Protein AF-0000000079078194 (afdb_homodimer)

Organism: Trichostrongylus colubriformis (NCBI:txid6319)

Secondary structure (DSSP, 8-state):
---EEEEEEE--SSEEEEEEEES-TTTEEEESSEEEE-TTEEEEEEEEE-S------EEEEEEEEESS--GGGHHHHTTSTT---EEEEEE----/-EEEEEEEEE--SSEEEEEEEES-TTTEEEESSEEEE-TTEEEEEEEEE-S------EEEEEEEEESS--GGGHHHHTTSTT---EEEEEE----

Foldseek 3Di:
DDKDKDKDFAQDQFKKKKAKDKPDCPFKDKVPRIDIHHHGRMDIIIMGGHDDPDDFMKMKMKMATDHPDDRVCRVVLVVDPPGDIDIDIGTDDDD/DDKDKDKDFAQDQFKKKKAKDKPDCPFKDKVPRIDIHHHGRMDIIIMGGHDDPDDFMKMKMKMATDHPDDRVCRVVLVVDPPGDIDIDIGTDDDD

Radius of gyration: 16.2 Å; Cα contacts (8 Å, |Δi|>4): 446; chains: 2; bounding box: 38×43×38 Å

InterPro domains:
  IPR000535 Major sperm protein (MSP) domain [PF00635] (4-70)
  IPR000535 Major sperm protein (MSP) domain [PS50202] (1-95)
  IPR008962 PapD-like superfamily [SSF49354] (4-94)
  IPR013783 Immunoglobulin-like fold [G3DSA:2.60.40.10] (3-94)
  IPR051774 Sperm-specific class P [PTHR22947] (4-69)

Structure (mmCIF, N/CA/C/O backbone):
data_AF-0000000079078194-model_v1
#
loop_
_entity.id
_entity.type
_entity.pdbx_description
1 polymer 'MSP domain protein'
#
loop_
_atom_site.group_PDB
_atom_site.id
_atom_site.type_symbol
_atom_site.label_atom_id
_atom_site.label_alt_id
_atom_site.label_comp_id
_atom_site.label_asym_id
_atom_site.label_entity_id
_atom_site.label_seq_id
_atom_site.pdbx_PDB_ins_code
_atom_site.Cartn_x
_atom_site.Cartn_y
_atom_site.Cartn_z
_atom_site.occupancy
_atom_site.B_iso_or_equiv
_atom_site.auth_seq_id
_atom_site.auth_comp_id
_atom_site.auth_asym_id
_atom_site.auth_atom_id
_atom_site.pdbx_PDB_model_num
ATOM 1 N N . MET A 1 1 ? -11.719 -17.781 -9.016 1 49.78 1 MET A N 1
ATOM 2 C CA . MET A 1 1 ? -12.141 -16.578 -8.312 1 49.78 1 MET A CA 1
ATOM 3 C C . MET A 1 1 ? -11.211 -16.266 -7.141 1 49.78 1 MET A C 1
ATOM 5 O O . MET A 1 1 ? -11.125 -17.047 -6.191 1 49.78 1 MET A O 1
ATOM 9 N N . TYR A 1 2 ? -10.055 -15.789 -7.359 1 59.03 2 TYR A N 1
ATOM 10 C CA . TYR A 1 2 ? -9.094 -15.594 -6.277 1 59.03 2 TYR A CA 1
ATOM 11 C C . TYR A 1 2 ? -9.492 -14.406 -5.406 1 59.03 2 TYR A C 1
ATOM 13 O O . TYR A 1 2 ? -9.766 -13.312 -5.918 1 59.03 2 TYR A O 1
ATOM 21 N N . LEU A 1 3 ? -10.188 -14.844 -4.285 1 65.38 3 LEU A N 1
ATOM 22 C CA . LEU A 1 3 ? -10.555 -13.836 -3.299 1 65.38 3 LEU A CA 1
ATOM 23 C C . LEU A 1 3 ? -9.352 -13.453 -2.441 1 65.38 3 LEU A C 1
ATOM 25 O O . LEU A 1 3 ? -8.734 -14.32 -1.813 1 65.38 3 LEU A O 1
ATOM 29 N N . GLN A 1 4 ? -8.797 -12.367 -2.742 1 79.44 4 GLN A N 1
ATOM 30 C CA . GLN A 1 4 ? -7.781 -11.812 -1.854 1 79.44 4 GLN A CA 1
ATOM 31 C C . GLN A 1 4 ? -8.328 -10.641 -1.048 1 79.44 4 GLN A C 1
ATOM 33 O O . GLN A 1 4 ? -9.32 -10.023 -1.439 1 79.44 4 GLN A O 1
ATOM 38 N N . SER A 1 5 ? -7.945 -10.648 0.208 1 87.25 5 SER A N 1
ATOM 39 C CA . SER A 1 5 ? -8.383 -9.492 0.993 1 87.25 5 SER A CA 1
ATOM 40 C C . SER A 1 5 ? -7.207 -8.602 1.36 1 87.25 5 SER A C 1
ATOM 42 O O . SER A 1 5 ? -6.141 -9.086 1.736 1 87.25 5 SER A O 1
ATOM 44 N N . LEU A 1 6 ? -7.27 -7.398 1.085 1 94.19 6 LEU A N 1
ATOM 45 C CA . LEU A 1 6 ? -6.375 -6.336 1.526 1 94.19 6 LEU A CA 1
ATOM 46 C C . LEU A 1 6 ? -6.918 -5.652 2.775 1 94.19 6 LEU A C 1
ATOM 48 O O . LEU A 1 6 ? -8.125 -5.637 3.004 1 94.19 6 LEU A O 1
ATOM 52 N N . ARG A 1 7 ? -5.996 -5.184 3.525 1 97.75 7 ARG A N 1
ATOM 53 C CA . ARG A 1 7 ? -6.387 -4.348 4.656 1 97.75 7 ARG A CA 1
ATOM 54 C C . ARG A 1 7 ? -5.609 -3.037 4.664 1 97.75 7 ARG A C 1
ATOM 56 O O . ARG A 1 7 ? -4.395 -3.025 4.449 1 97.75 7 ARG A O 1
ATOM 63 N N . ILE A 1 8 ? -6.312 -1.954 4.875 1 98.69 8 ILE A N 1
ATOM 64 C CA . ILE A 1 8 ? -5.664 -0.659 5.062 1 98.69 8 ILE A CA 1
ATOM 65 C C . ILE A 1 8 ? -6.102 -0.053 6.395 1 98.69 8 ILE A C 1
ATOM 67 O O . ILE A 1 8 ? -7.293 -0.02 6.707 1 98.69 8 ILE A O 1
ATOM 71 N N . THR A 1 9 ? -5.148 0.312 7.152 1 98.69 9 THR A N 1
ATOM 72 C CA . THR A 1 9 ? -5.367 0.935 8.453 1 98.69 9 THR A CA 1
ATOM 73 C C . THR A 1 9 ? -4.625 2.266 8.547 1 98.69 9 THR A C 1
ATOM 75 O O . THR A 1 9 ? -3.5 2.391 8.055 1 98.69 9 THR A O 1
ATOM 78 N N . SER A 1 10 ? -5.273 3.242 9.203 1 98.75 10 SER A N 1
ATOM 79 C CA . SER A 1 10 ? -4.559 4.484 9.477 1 98.75 10 SER A CA 1
ATOM 80 C C . SER A 1 10 ? -4.699 4.898 10.938 1 98.75 10 SER A C 1
ATOM 82 O O . SER A 1 10 ? -5.812 4.961 11.461 1 98.75 10 SER A O 1
ATOM 84 N N . THR A 1 11 ? -3.553 5.141 11.555 1 98.69 11 THR A N 1
ATOM 85 C CA . THR A 1 11 ? -3.549 5.742 12.883 1 98.69 11 THR A CA 1
ATOM 86 C C . THR A 1 11 ? -3.158 7.215 12.805 1 98.69 11 THR A C 1
ATOM 88 O O . THR A 1 11 ? -2.838 7.828 13.828 1 98.69 11 THR A O 1
ATOM 91 N N . MET A 1 12 ? -3.137 7.715 11.609 1 98.38 12 MET A N 1
ATOM 92 C CA . MET A 1 12 ? -2.867 9.141 11.422 1 98.38 12 MET A CA 1
ATOM 93 C C . MET A 1 12 ? -3.916 9.984 12.133 1 98.38 12 MET A C 1
ATOM 95 O O . MET A 1 12 ? -5.09 9.609 12.195 1 98.38 12 MET A O 1
ATOM 99 N N . PRO A 1 13 ? -3.525 11.125 12.641 1 98.12 13 PRO A N 1
ATOM 100 C CA . PRO A 1 13 ? -4.492 12 13.312 1 98.12 13 PRO A CA 1
ATOM 101 C C . PRO A 1 13 ? -5.395 12.742 12.32 1 98.12 13 PRO A C 1
ATOM 103 O O . PRO A 1 13 ? -6.238 13.539 12.734 1 98.12 13 PRO A O 1
ATOM 106 N N . VAL A 1 14 ? -5.242 12.539 11.055 1 98.06 14 VAL A N 1
ATOM 107 C CA . VAL A 1 14 ? -6.043 13.141 9.992 1 98.06 14 VAL A CA 1
ATOM 108 C C . VAL A 1 14 ? -6.812 12.055 9.242 1 98.06 14 VAL A C 1
ATOM 110 O O . VAL A 1 14 ? -6.492 10.875 9.352 1 98.06 14 VAL A O 1
ATOM 113 N N . ARG A 1 15 ? -7.809 12.484 8.508 1 98.56 15 ARG A N 1
ATOM 114 C CA . ARG A 1 15 ? -8.555 11.547 7.676 1 98.56 15 ARG A CA 1
ATOM 115 C C . ARG A 1 15 ? -7.793 11.219 6.395 1 98.56 15 ARG A C 1
ATOM 117 O O . ARG A 1 15 ? -7.238 12.117 5.754 1 98.56 15 ARG A O 1
ATOM 124 N N . ILE A 1 16 ? -7.758 9.961 6.055 1 98.88 16 ILE A N 1
ATOM 125 C CA . ILE A 1 16 ? -7.059 9.508 4.859 1 98.88 16 ILE A CA 1
ATOM 126 C C . ILE A 1 16 ? -8.062 9.023 3.82 1 98.88 16 ILE A C 1
ATOM 128 O O . ILE A 1 16 ? -8.891 8.148 4.105 1 98.88 16 ILE A O 1
ATOM 132 N N . GLY A 1 17 ? -8.125 9.68 2.67 1 98.81 17 GLY A N 1
ATOM 133 C CA . GLY A 1 17 ? -8.844 9.133 1.53 1 98.81 17 GLY A CA 1
ATOM 134 C C . GLY A 1 17 ? -8.039 8.102 0.756 1 98.81 17 GLY A C 1
ATOM 135 O O . GLY A 1 17 ? -6.82 8.227 0.636 1 98.81 17 GLY A O 1
ATOM 136 N N . PHE A 1 18 ? -8.68 7.09 0.213 1 98.88 18 PHE A N 1
ATOM 137 C CA . PHE A 1 18 ? -7.98 6.148 -0.656 1 98.88 18 PHE A CA 1
ATOM 138 C C . PHE A 1 18 ? -8.812 5.836 -1.896 1 98.88 18 PHE A C 1
ATOM 140 O O . PHE A 1 18 ? -10.039 5.984 -1.88 1 98.88 18 PHE A O 1
ATOM 147 N N . LYS A 1 19 ? -8.188 5.434 -2.918 1 98.75 19 LYS A N 1
ATOM 148 C CA . LYS A 1 19 ? -8.758 4.867 -4.141 1 98.75 19 LYS A CA 1
ATOM 149 C C . LYS A 1 19 ? -7.879 3.746 -4.684 1 98.75 19 LYS A C 1
ATOM 151 O O . LYS A 1 19 ? -6.652 3.865 -4.707 1 98.75 19 LYS A O 1
ATOM 156 N N . ILE A 1 20 ? -8.492 2.676 -5.109 1 98.31 20 ILE A N 1
ATOM 157 C CA . ILE A 1 20 ? -7.777 1.551 -5.703 1 98.31 20 ILE A CA 1
ATOM 158 C C . ILE A 1 20 ? -7.922 1.588 -7.223 1 98.31 20 ILE A C 1
ATOM 160 O O . ILE A 1 20 ? -9.023 1.784 -7.742 1 98.31 20 ILE A O 1
ATOM 164 N N . GLN A 1 21 ? -6.859 1.513 -7.863 1 97.31 21 GLN A N 1
ATOM 165 C CA . GLN A 1 21 ? -6.785 1.38 -9.312 1 97.31 21 GLN A CA 1
ATOM 166 C C . GLN A 1 21 ? -6.109 0.07 -9.711 1 97.31 21 GLN A C 1
ATOM 168 O O . GLN A 1 21 ? -5.453 -0.571 -8.891 1 97.31 21 GLN A O 1
ATOM 173 N N . CYS A 1 22 ? -6.379 -0.384 -10.906 1 96 22 CYS A N 1
ATOM 174 C CA . CYS A 1 22 ? -5.688 -1.571 -11.398 1 96 22 CYS A CA 1
ATOM 175 C C . CYS A 1 22 ? -5.543 -1.53 -12.914 1 96 22 CYS A C 1
ATOM 177 O O . CYS A 1 22 ? -6.066 -0.625 -13.57 1 96 22 CYS A O 1
ATOM 179 N N . THR A 1 23 ? -4.734 -2.451 -13.438 1 95.12 23 THR A N 1
ATOM 180 C CA . THR A 1 23 ? -4.434 -2.51 -14.859 1 95.12 23 THR A CA 1
ATOM 181 C C . THR A 1 23 ? -5.691 -2.814 -15.672 1 95.12 23 THR A C 1
ATOM 183 O O . THR A 1 23 ? -5.859 -2.316 -16.781 1 95.12 23 THR A O 1
ATOM 186 N N . ASP A 1 24 ? -6.574 -3.668 -15.102 1 94.81 24 ASP A N 1
ATOM 187 C CA . ASP A 1 24 ? -7.719 -4.133 -15.875 1 94.81 24 ASP A CA 1
ATOM 188 C C . ASP A 1 24 ? -8.961 -4.246 -15 1 94.81 24 ASP A C 1
ATOM 190 O O . ASP A 1 24 ? -9.203 -5.289 -14.383 1 94.81 24 ASP A O 1
ATOM 194 N N . THR A 1 25 ? -9.812 -3.277 -15.047 1 94.31 25 THR A N 1
ATOM 195 C CA . THR A 1 25 ? -10.992 -3.195 -14.195 1 94.31 25 THR A CA 1
ATOM 196 C C . THR A 1 25 ? -12.078 -4.16 -14.672 1 94.31 25 THR A C 1
ATOM 198 O O . THR A 1 25 ? -13.047 -4.422 -13.961 1 94.31 25 TH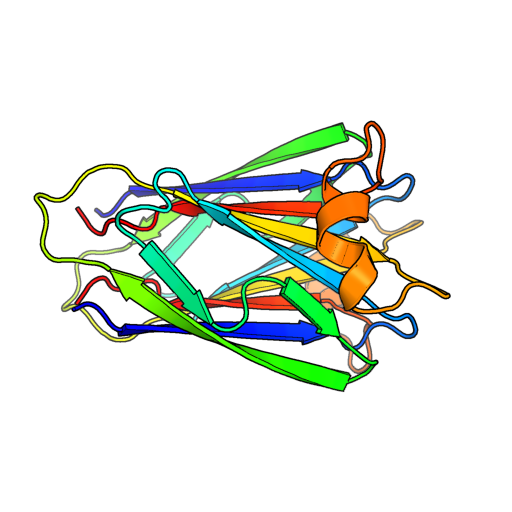R A O 1
ATOM 201 N N . ASN A 1 26 ? -11.836 -4.699 -15.859 1 94.69 26 ASN A N 1
ATOM 202 C CA . ASN A 1 26 ? -12.781 -5.691 -16.359 1 94.69 26 ASN A CA 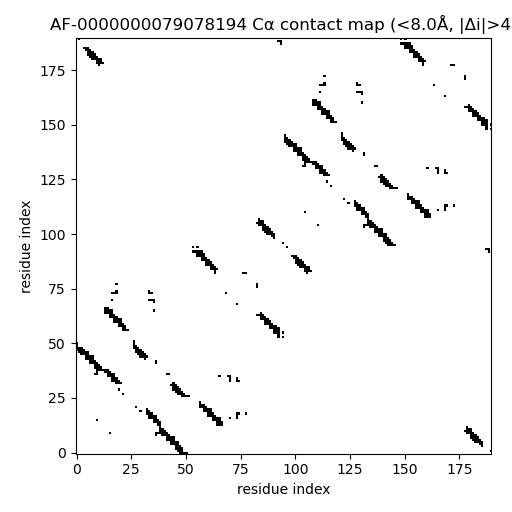1
ATOM 203 C C . ASN A 1 26 ? -12.555 -7.055 -15.711 1 94.69 26 ASN A C 1
ATOM 205 O O . ASN A 1 26 ? -13.453 -7.898 -15.703 1 94.69 26 ASN A O 1
ATOM 209 N N . LEU A 1 27 ? -11.383 -7.262 -15.219 1 92.75 27 LEU A N 1
ATOM 210 C CA . LEU A 1 27 ? -11.008 -8.562 -14.672 1 92.75 27 LEU A CA 1
ATOM 211 C C . LEU A 1 27 ? -11.07 -8.555 -13.148 1 92.75 27 LEU A C 1
ATOM 213 O O . LEU A 1 27 ? -11.297 -9.594 -12.523 1 92.75 27 LEU A O 1
ATOM 217 N N . TYR A 1 28 ? -10.891 -7.352 -12.594 1 93.75 28 TYR A N 1
ATOM 218 C CA . TYR A 1 28 ? -10.773 -7.27 -11.141 1 93.75 28 TYR A CA 1
ATOM 219 C C . TYR A 1 28 ? -11.883 -6.402 -10.555 1 93.75 28 TYR A C 1
ATOM 221 O O . TYR A 1 28 ? -12.211 -5.344 -11.102 1 93.75 28 TYR A O 1
ATOM 229 N N . LEU A 1 29 ? -12.414 -6.898 -9.422 1 94.94 29 LEU A N 1
ATOM 230 C CA . LEU A 1 29 ? -13.367 -6.137 -8.625 1 94.94 29 LEU A CA 1
ATOM 231 C C . LEU A 1 29 ? -12.859 -5.938 -7.199 1 94.94 29 LEU A C 1
ATOM 233 O O . LEU A 1 29 ? -12.492 -6.906 -6.531 1 94.94 29 LEU A O 1
ATOM 237 N N . PHE A 1 30 ? -12.719 -4.711 -6.797 1 96.31 30 PHE A N 1
ATOM 238 C CA . PHE A 1 30 ? -12.352 -4.328 -5.441 1 96.31 30 PHE A CA 1
ATOM 239 C C . PHE A 1 30 ? -13.562 -3.814 -4.676 1 96.31 30 PHE A C 1
ATOM 241 O O . PHE A 1 30 ? -14.328 -3 -5.191 1 96.31 30 PHE A O 1
ATOM 248 N N . ARG A 1 31 ? -13.672 -4.297 -3.402 1 96.81 31 ARG A N 1
ATOM 249 C CA . ARG A 1 31 ? -14.773 -3.818 -2.572 1 96.81 31 ARG A CA 1
ATOM 250 C C . ARG A 1 31 ? -14.305 -3.533 -1.149 1 96.81 31 ARG A C 1
ATOM 252 O O . ARG A 1 31 ? -13.969 -4.457 -0.404 1 96.81 31 ARG A O 1
ATOM 259 N N . PRO A 1 32 ? -14.391 -2.201 -0.687 1 97.56 32 PRO A N 1
ATOM 260 C CA . PRO A 1 32 ? -14.68 -0.997 -1.47 1 97.56 32 PRO A CA 1
ATOM 261 C C . PRO A 1 32 ? -13.523 -0.595 -2.381 1 97.56 32 PRO A C 1
ATOM 263 O O . PRO A 1 32 ? -12.406 -1.084 -2.215 1 97.56 32 PRO A O 1
ATOM 266 N N . VAL A 1 33 ? -13.797 0.271 -3.408 1 97.56 33 VAL A N 1
ATOM 267 C CA . VAL A 1 33 ? -12.781 0.751 -4.344 1 97.56 33 VAL A CA 1
ATOM 268 C C . VAL A 1 33 ? -12.164 2.047 -3.82 1 97.56 33 VAL A C 1
ATOM 270 O O . VAL A 1 33 ? -11.047 2.402 -4.191 1 97.56 33 VAL A O 1
ATOM 273 N N . PHE A 1 34 ? -12.945 2.775 -3.051 1 98.62 34 PHE A N 1
ATOM 274 C CA . PHE A 1 34 ? -12.477 3.996 -2.412 1 98.62 34 PHE A CA 1
ATOM 275 C C . PHE A 1 34 ? -13.18 4.219 -1.078 1 98.62 34 PHE A C 1
ATOM 277 O O . PHE A 1 34 ? -14.188 3.578 -0.792 1 98.62 34 PHE A O 1
ATOM 284 N N . GLY A 1 35 ? -12.586 5.137 -0.28 1 98.56 35 GLY A N 1
ATOM 285 C CA . GLY A 1 35 ? -13.156 5.441 1.021 1 98.56 35 GLY A CA 1
ATOM 286 C C . GLY A 1 35 ? -12.328 6.426 1.822 1 98.56 35 GLY A C 1
ATOM 287 O O . GLY A 1 35 ? -11.273 6.875 1.364 1 98.56 35 GLY A O 1
ATOM 288 N N . ILE A 1 36 ? -12.914 6.832 2.98 1 98.88 36 ILE A N 1
ATOM 289 C CA . ILE A 1 36 ? -12.219 7.676 3.943 1 98.88 36 ILE A CA 1
ATOM 290 C C . ILE A 1 36 ? -11.922 6.879 5.211 1 98.88 36 ILE A C 1
ATOM 292 O O . ILE A 1 36 ? -12.836 6.336 5.84 1 98.88 36 ILE A O 1
ATOM 296 N N . ILE A 1 37 ? -10.68 6.812 5.492 1 98.75 37 ILE A N 1
ATOM 297 C CA . ILE A 1 37 ? -10.227 6.125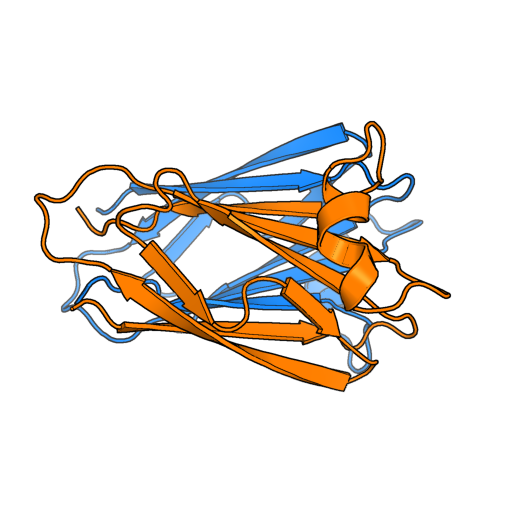 6.695 1 98.75 37 ILE A CA 1
ATOM 298 C C . ILE A 1 37 ? -10.117 7.121 7.848 1 98.75 37 ILE A C 1
ATOM 300 O O . ILE A 1 37 ? -9.289 8.031 7.816 1 98.75 37 ILE A O 1
ATOM 304 N N . GLU A 1 38 ? -10.961 6.926 8.891 1 98.44 38 GLU A N 1
ATOM 305 C CA . GLU A 1 38 ? -10.852 7.727 10.109 1 98.44 38 GLU A CA 1
ATOM 306 C C . GLU A 1 38 ? -9.672 7.273 10.961 1 98.44 38 GLU A C 1
ATOM 308 O O . GLU A 1 38 ? -9.188 6.148 10.812 1 98.44 38 GLU A O 1
ATOM 313 N N . PRO A 1 39 ? -9.195 8.227 11.797 1 98.19 39 PRO A N 1
ATOM 314 C CA . PRO A 1 39 ? -8.125 7.785 12.695 1 98.19 39 PRO A CA 1
ATOM 315 C C . PRO A 1 39 ? -8.453 6.477 13.414 1 98.19 39 PRO A C 1
ATOM 317 O O . PRO A 1 39 ? -9.539 6.34 13.977 1 98.19 39 PRO A O 1
ATOM 320 N N . LYS A 1 40 ? -7.59 5.449 13.289 1 97.56 40 LYS A N 1
ATOM 321 C CA . LYS A 1 40 ? -7.66 4.145 13.945 1 97.56 40 LYS A CA 1
ATOM 322 C C . LYS A 1 40 ? -8.656 3.23 13.234 1 97.56 40 LYS A C 1
ATOM 324 O O . LYS A 1 40 ? -9.055 2.199 13.781 1 97.56 40 LYS A O 1
ATOM 329 N N . GLU A 1 41 ? -9.109 3.592 12.109 1 98.44 41 GLU A N 1
ATOM 330 C CA . GLU A 1 41 ? -10.047 2.771 11.352 1 98.44 41 GLU A CA 1
ATOM 331 C C . GLU A 1 41 ? -9.32 1.832 10.398 1 98.44 41 GLU A C 1
ATOM 333 O O . GLU A 1 41 ? -8.188 2.111 9.984 1 98.44 41 GLU A O 1
ATOM 338 N N . THR A 1 42 ? -9.898 0.701 10.141 1 98.56 42 THR A N 1
ATOM 339 C CA . THR A 1 42 ? -9.391 -0.306 9.219 1 98.56 42 THR A CA 1
ATOM 340 C C . THR A 1 42 ? -10.422 -0.622 8.141 1 98.56 42 THR A C 1
ATOM 342 O O . THR A 1 42 ? -11.602 -0.786 8.438 1 98.56 42 THR A O 1
ATOM 345 N N . PHE A 1 43 ? -10 -0.621 6.957 1 98.12 43 PHE A N 1
ATOM 346 C CA . PHE A 1 43 ? -10.805 -1.12 5.852 1 98.12 43 PHE A CA 1
ATOM 347 C C . PHE A 1 43 ? -10.289 -2.475 5.375 1 98.12 43 PHE A C 1
ATOM 349 O O . PHE A 1 43 ? -9.086 -2.654 5.184 1 98.12 43 PHE A O 1
ATOM 356 N N . ARG A 1 44 ? -11.188 -3.379 5.223 1 97.44 44 ARG A N 1
ATOM 357 C CA . ARG A 1 44 ? -10.922 -4.633 4.523 1 97.44 44 ARG A CA 1
ATOM 358 C C . ARG A 1 44 ? -11.438 -4.582 3.092 1 97.44 44 ARG A C 1
ATOM 360 O O . ARG A 1 44 ? -12.617 -4.285 2.861 1 97.44 44 ARG A O 1
ATOM 367 N N . ILE A 1 45 ? -10.578 -4.777 2.227 1 96.94 45 ILE A N 1
ATOM 368 C CA . ILE A 1 45 ? -10.922 -4.676 0.813 1 96.94 45 ILE A CA 1
ATOM 369 C C . ILE A 1 45 ? -10.914 -6.062 0.178 1 96.94 45 ILE A C 1
ATOM 371 O O . ILE A 1 45 ? -9.875 -6.723 0.128 1 96.94 45 ILE A O 1
ATOM 375 N N . LYS A 1 46 ? -12.047 -6.516 -0.251 1 94.69 46 LYS A N 1
ATOM 376 C CA . LYS A 1 46 ? -12.156 -7.77 -0.991 1 94.69 46 LYS A CA 1
ATOM 377 C C . LYS A 1 46 ? -11.758 -7.582 -2.451 1 94.69 46 LYS A C 1
ATOM 379 O O . LYS A 1 46 ? -12.141 -6.598 -3.086 1 94.69 46 LYS A O 1
ATOM 384 N N . VAL A 1 47 ? -10.961 -8.492 -2.906 1 93.19 47 VAL A N 1
ATOM 385 C CA . VAL A 1 47 ? -10.531 -8.484 -4.301 1 93.19 47 VAL A CA 1
ATOM 386 C C . VAL A 1 47 ? -10.977 -9.773 -4.988 1 93.19 47 VAL A C 1
ATOM 388 O O . VAL A 1 47 ? -10.672 -10.867 -4.52 1 93.19 47 VAL A O 1
ATOM 391 N N . THR A 1 48 ? -11.672 -9.656 -6.117 1 92.94 48 THR A N 1
ATOM 392 C CA . THR A 1 48 ? -12.062 -10.805 -6.926 1 92.94 48 THR A CA 1
ATOM 393 C C . THR A 1 48 ? -11.578 -10.641 -8.367 1 92.94 48 THR A C 1
ATOM 395 O O . THR A 1 48 ? -11.531 -9.531 -8.883 1 92.94 48 THR A O 1
ATOM 398 N N . ARG A 1 49 ? -11.188 -11.688 -8.922 1 90 49 ARG A N 1
ATOM 399 C CA . ARG A 1 49 ? -10.734 -11.703 -10.305 1 90 49 ARG A CA 1
ATOM 400 C C . ARG A 1 49 ? -11.562 -12.672 -11.141 1 90 49 ARG A C 1
ATOM 402 O O . ARG A 1 49 ? -11.82 -13.797 -10.719 1 90 49 ARG A O 1
ATOM 409 N N . SER A 1 50 ? -11.977 -12.211 -12.273 1 91.19 50 SER A N 1
ATOM 410 C CA . SER A 1 50 ? -12.695 -13.086 -13.195 1 91.19 50 SER A CA 1
ATOM 411 C C . SER A 1 50 ? -11.758 -14.102 -13.836 1 91.19 50 SER A C 1
ATOM 413 O O . SER A 1 50 ? -10.555 -13.844 -13.969 1 91.19 50 SER A O 1
ATOM 415 N N . PRO A 1 51 ? -12.297 -15.289 -14.141 1 88.94 51 PRO A N 1
ATOM 416 C CA . PRO A 1 51 ? -11.469 -16.312 -14.773 1 88.94 51 PRO A CA 1
ATOM 417 C C . PRO A 1 51 ? -10.93 -15.883 -16.141 1 88.94 51 PRO A C 1
ATOM 419 O O . PRO A 1 51 ? -11.711 -15.523 -17.031 1 88.94 51 PRO A O 1
ATOM 422 N N . HIS A 1 52 ? -9.695 -15.656 -16.312 1 88.31 52 HIS A N 1
ATOM 423 C CA . HIS A 1 52 ? -8.969 -15.312 -17.531 1 88.31 52 HIS A CA 1
ATOM 424 C C . HIS A 1 52 ? -7.5 -15.711 -17.422 1 88.31 52 HIS A C 1
ATOM 426 O O . HIS A 1 52 ? -6.98 -15.898 -16.312 1 88.31 52 HIS A O 1
ATOM 432 N N . PRO A 1 53 ? -6.84 -15.984 -18.531 1 88.12 53 PRO A N 1
ATOM 433 C CA . PRO A 1 53 ? -5.406 -16.281 -18.438 1 88.12 53 PRO A CA 1
ATOM 434 C C . PRO A 1 53 ? -4.637 -15.227 -17.656 1 88.12 53 PRO A C 1
ATOM 436 O O . PRO A 1 53 ? -4.941 -14.031 -17.75 1 88.12 53 PRO A O 1
ATOM 439 N N . LYS A 1 54 ? -3.725 -15.75 -16.891 1 82.44 54 LYS A N 1
ATOM 440 C CA . LYS A 1 54 ? -2.945 -14.852 -16.031 1 82.44 54 LYS A CA 1
ATOM 441 C C . LYS A 1 54 ? -2.061 -13.938 -16.875 1 82.44 54 LYS A C 1
ATOM 443 O O . LYS A 1 54 ? -1.464 -14.367 -17.859 1 82.44 54 LYS A O 1
ATOM 448 N N . LYS A 1 55 ? -2.191 -12.656 -16.516 1 85.75 55 LYS A N 1
ATOM 44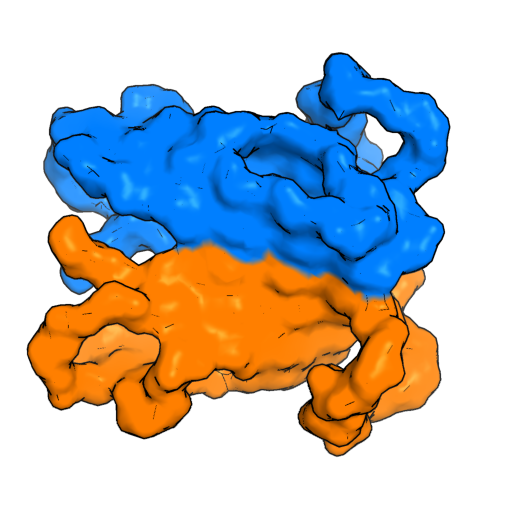9 C CA . LYS A 1 55 ? -1.293 -11.656 -17.094 1 85.75 55 LYS A CA 1
ATOM 450 C C . LYS A 1 55 ? -0.611 -10.836 -15.992 1 85.75 55 LYS A C 1
ATOM 452 O O . LYS A 1 55 ? -0.931 -10.984 -14.812 1 85.75 55 LYS A O 1
ATOM 457 N N . ARG A 1 56 ? 0.351 -10.102 -16.375 1 88.69 56 ARG A N 1
ATOM 458 C CA . ARG A 1 56 ? 1.095 -9.266 -15.438 1 88.69 56 ARG A CA 1
ATOM 459 C C . ARG A 1 56 ? 0.276 -8.047 -15.023 1 88.69 56 ARG A C 1
ATOM 461 O O . ARG A 1 56 ? 0.656 -6.91 -15.312 1 88.69 56 ARG A O 1
ATOM 468 N N . ASP A 1 57 ? -0.826 -8.289 -14.336 1 91.19 57 ASP A N 1
ATOM 469 C CA . ASP A 1 57 ? -1.694 -7.211 -13.875 1 91.19 57 ASP A CA 1
ATOM 470 C C . ASP A 1 57 ? -1.164 -6.594 -12.578 1 91.19 57 ASP A C 1
ATOM 472 O O . ASP A 1 57 ? -0.41 -7.234 -11.844 1 91.19 57 ASP A O 1
ATOM 476 N N . LYS A 1 58 ? -1.539 -5.336 -12.383 1 93.31 58 LYS A N 1
ATOM 477 C CA . LYS A 1 58 ? -1.12 -4.59 -11.195 1 93.31 58 LYS A CA 1
ATOM 478 C C . LYS A 1 58 ? -2.303 -3.875 -10.555 1 93.31 58 LYS A C 1
ATOM 480 O O . LYS A 1 58 ? -3.299 -3.586 -11.219 1 93.31 58 LYS A O 1
ATOM 485 N N . MET A 1 59 ? -2.148 -3.623 -9.328 1 94.81 59 MET A N 1
ATOM 486 C CA . MET A 1 59 ? -3.037 -2.721 -8.602 1 94.81 59 MET A CA 1
ATOM 487 C C . MET A 1 59 ? -2.26 -1.545 -8.016 1 94.81 59 MET A C 1
ATOM 489 O O . MET A 1 59 ? -1.09 -1.685 -7.66 1 94.81 59 MET A O 1
ATOM 493 N N . ILE A 1 60 ? -2.92 -0.425 -7.914 1 97.25 60 ILE A N 1
ATOM 494 C CA . ILE A 1 60 ? -2.348 0.791 -7.344 1 97.25 60 ILE A CA 1
ATOM 495 C C . ILE A 1 60 ? -3.256 1.316 -6.234 1 97.25 60 ILE A C 1
ATOM 497 O O . ILE A 1 60 ? -4.43 1.611 -6.473 1 97.25 60 ILE A O 1
ATOM 501 N N . VAL A 1 61 ? -2.727 1.377 -5.051 1 98.5 61 VAL A N 1
ATOM 502 C CA . VAL A 1 61 ? -3.439 2.002 -3.941 1 98.5 61 VAL A CA 1
ATOM 503 C C . VAL A 1 61 ? -2.953 3.438 -3.756 1 98.5 61 VAL A C 1
ATOM 505 O O . VAL A 1 61 ? -1.777 3.668 -3.467 1 98.5 61 VAL A O 1
ATOM 508 N N . CYS A 1 62 ? -3.885 4.387 -3.883 1 98.75 62 CYS A N 1
ATOM 509 C CA . CYS A 1 62 ? -3.568 5.797 -3.693 1 98.75 62 CYS A CA 1
ATOM 510 C C . CYS A 1 62 ? -4.176 6.324 -2.396 1 98.75 62 CYS A C 1
ATOM 512 O O . CYS A 1 62 ? -5.324 6.016 -2.072 1 98.75 62 CYS A O 1
ATOM 514 N N . THR A 1 63 ? -3.404 7.027 -1.679 1 98.81 63 THR A N 1
ATOM 515 C CA . THR A 1 63 ? -3.912 7.656 -0.464 1 98.81 63 THR A CA 1
ATOM 516 C C . THR A 1 63 ? -3.625 9.156 -0.472 1 98.81 63 THR A C 1
ATOM 518 O O . THR A 1 63 ? -2.639 9.602 -1.061 1 98.81 63 THR A O 1
ATOM 521 N N . THR A 1 64 ? -4.461 9.891 0.15 1 98.75 64 THR A N 1
ATOM 522 C CA . THR A 1 64 ? -4.312 11.336 0.319 1 98.75 64 THR A CA 1
ATOM 523 C C . THR A 1 64 ? -4.883 11.781 1.662 1 98.75 64 THR A C 1
ATOM 525 O O . THR A 1 64 ? -5.547 11.008 2.35 1 98.75 64 THR A O 1
ATOM 528 N N . ILE A 1 65 ? -4.508 12.961 2.037 1 98.5 65 ILE A N 1
ATOM 529 C CA . ILE A 1 65 ? -5.098 13.562 3.229 1 98.5 65 ILE A CA 1
ATOM 530 C C . ILE A 1 65 ? -6.383 14.297 2.852 1 98.5 65 ILE A C 1
ATOM 532 O O . ILE A 1 65 ? -6.402 15.07 1.891 1 98.5 65 ILE A O 1
ATOM 536 N N . VAL A 1 66 ? -7.402 13.93 3.58 1 98.06 66 VAL A N 1
ATOM 537 C CA . VAL A 1 66 ? -8.656 14.633 3.334 1 98.06 66 VAL A CA 1
ATOM 538 C C . VAL A 1 66 ? -9.086 15.375 4.598 1 98.06 66 VAL A C 1
ATOM 540 O O . VAL A 1 66 ? -8.781 14.945 5.711 1 98.06 66 VAL A O 1
ATOM 543 N N . ARG A 1 67 ? -9.734 16.531 4.48 1 95.75 67 ARG A N 1
ATOM 544 C CA . ARG A 1 67 ? -10.195 17.359 5.594 1 95.75 67 ARG A CA 1
ATOM 545 C C . ARG A 1 67 ? -11.711 17.469 5.605 1 95.75 67 ARG A C 1
ATOM 547 O O . ARG A 1 67 ? -12.383 16.828 6.414 1 95.75 67 ARG A O 1
ATOM 554 N N . GLU A 1 68 ? -12.297 17.984 4.523 1 96.12 68 GLU A N 1
ATOM 555 C CA . GLU A 1 68 ? -13.734 18.25 4.504 1 96.12 68 GLU A CA 1
ATOM 556 C C . GLU A 1 68 ? -14.43 17.406 3.445 1 96.12 68 GLU A C 1
ATOM 558 O O . GLU A 1 68 ? -15.664 17.359 3.391 1 96.12 68 GLU A O 1
ATOM 563 N N . GLN A 1 69 ? -13.672 16.719 2.697 1 96.94 69 GLN A N 1
ATOM 564 C CA . GLN A 1 69 ? -14.258 15.969 1.595 1 96.94 69 GLN A CA 1
ATOM 565 C C . GLN A 1 69 ? -15.141 14.836 2.111 1 96.94 69 GLN A C 1
ATOM 567 O O . GLN A 1 69 ? -14.844 14.234 3.146 1 96.94 69 GLN A O 1
ATOM 572 N N . LYS A 1 70 ? -16.219 14.633 1.384 1 97.38 70 LYS A N 1
ATOM 573 C CA . LYS A 1 70 ? -17.062 13.461 1.589 1 97.38 70 LYS A CA 1
ATOM 574 C C . LYS A 1 70 ? -16.641 12.312 0.68 1 97.38 70 LYS A C 1
ATOM 576 O O . LYS A 1 70 ? -15.992 12.531 -0.348 1 97.38 70 LYS A O 1
ATOM 581 N N . GLU A 1 71 ? -16.984 11.094 1.09 1 97.06 71 GLU A N 1
ATOM 582 C CA . GLU A 1 71 ? -16.594 9.914 0.325 1 97.06 71 GLU A CA 1
ATOM 583 C C . GLU A 1 71 ? -17.031 10.031 -1.132 1 97.06 71 GLU A C 1
ATOM 585 O O . GLU A 1 71 ? -16.312 9.602 -2.039 1 97.06 71 GLU A O 1
ATOM 590 N N . SER A 1 72 ? -18.25 10.578 -1.335 1 97.19 72 SER A N 1
ATOM 591 C CA . SER A 1 72 ? -18.812 10.68 -2.68 1 97.19 72 SER A CA 1
ATOM 592 C C . SER A 1 72 ? -17.969 11.57 -3.57 1 97.19 72 SER A C 1
ATOM 594 O O . SER A 1 72 ? -18.109 11.562 -4.793 1 97.19 72 SER A O 1
ATOM 596 N N . GLN A 1 73 ? -17.109 12.352 -3.049 1 98.19 73 GLN A N 1
ATOM 597 C CA . GLN A 1 73 ? -16.266 13.289 -3.795 1 98.19 73 GLN A CA 1
ATOM 598 C C . GLN A 1 73 ? -14.93 12.656 -4.172 1 98.19 73 GLN A C 1
ATOM 600 O O . GLN A 1 73 ? -14.188 13.203 -4.992 1 98.19 73 GLN A O 1
ATOM 605 N N . LEU A 1 74 ? -14.609 11.562 -3.629 1 98.25 74 LEU A N 1
ATOM 606 C CA . LEU A 1 74 ? -13.273 10.977 -3.75 1 98.25 74 LEU A CA 1
ATOM 607 C C . LEU A 1 74 ? -12.969 10.625 -5.203 1 98.25 74 LEU A C 1
ATOM 609 O O . LEU A 1 74 ? -11.875 10.898 -5.691 1 98.25 74 LEU A O 1
ATOM 613 N N . PRO A 1 75 ? -13.93 10.016 -5.914 1 97.44 75 PRO A N 1
ATOM 614 C CA . PRO A 1 75 ? -13.602 9.688 -7.305 1 97.44 75 PRO A CA 1
ATOM 615 C C . PRO A 1 75 ? -13.156 10.898 -8.109 1 97.44 75 PRO A C 1
ATOM 617 O O . PRO A 1 75 ? -12.164 10.836 -8.844 1 97.44 75 PRO A O 1
ATOM 620 N N . SER A 1 76 ? -13.805 12.016 -7.973 1 97.75 76 SER A N 1
ATOM 621 C CA . SER A 1 76 ? -13.438 13.242 -8.672 1 97.75 76 SER A CA 1
ATOM 622 C C . SER A 1 76 ? -12.141 13.828 -8.109 1 97.75 76 SER A C 1
ATOM 624 O O . SER A 1 76 ? -11.336 14.398 -8.844 1 97.75 76 SER A O 1
ATOM 626 N N . LEU A 1 77 ? -11.945 13.719 -6.844 1 98 77 LEU A N 1
ATOM 627 C CA . LEU A 1 77 ? -10.75 14.234 -6.184 1 98 77 LEU A CA 1
ATOM 628 C C . LEU A 1 77 ? -9.5 13.547 -6.711 1 98 77 LEU A C 1
ATOM 630 O O . LEU A 1 77 ? -8.5 14.203 -7.02 1 98 77 LEU A O 1
ATOM 634 N N . PHE A 1 78 ? -9.539 12.227 -6.883 1 98.19 78 PHE A N 1
ATOM 635 C CA . PHE A 1 78 ? -8.375 11.445 -7.285 1 98.19 78 PHE A CA 1
ATOM 636 C C . PHE A 1 78 ? -8.094 11.625 -8.773 1 98.19 78 PHE A C 1
ATOM 638 O O . PHE A 1 78 ? -7.059 11.18 -9.273 1 98.19 78 PHE A O 1
ATOM 645 N N . LEU A 1 79 ? -9.008 12.312 -9.469 1 97.38 79 LEU A N 1
ATOM 646 C CA . LEU A 1 79 ? -8.789 12.609 -10.883 1 97.38 79 LEU A CA 1
ATOM 647 C C . LEU A 1 79 ? -8.102 13.961 -11.055 1 97.38 79 LEU A C 1
ATOM 649 O O . LEU A 1 79 ? -7.621 14.281 -12.141 1 97.38 79 LEU A O 1
ATOM 653 N N . LYS A 1 80 ? -8.062 14.734 -10 1 97.12 80 LYS A N 1
ATOM 654 C CA . LYS A 1 80 ? -7.488 16.078 -10.078 1 97.12 80 LYS A CA 1
ATOM 655 C C . LYS A 1 80 ? -5.977 16.016 -10.273 1 97.12 80 LYS A C 1
ATOM 657 O O . LYS A 1 80 ? -5.277 15.312 -9.531 1 97.12 80 LYS A O 1
ATOM 662 N N . LYS A 1 81 ? -5.574 16.859 -11.195 1 95.81 81 LYS A N 1
ATOM 663 C CA . LYS A 1 81 ? -4.137 16.969 -11.422 1 95.81 81 LYS A CA 1
ATOM 664 C C . LYS A 1 81 ? -3.451 17.656 -10.242 1 95.81 81 LYS A C 1
ATOM 666 O O . LYS A 1 81 ? -3.955 18.656 -9.719 1 95.81 81 LYS A O 1
ATOM 671 N N . GLY A 1 82 ? -2.389 17.094 -9.766 1 96.44 82 GLY A N 1
ATOM 672 C CA . GLY A 1 82 ? -1.604 17.734 -8.727 1 96.44 82 GLY A CA 1
ATOM 673 C C . GLY A 1 82 ? -2.025 17.344 -7.328 1 96.44 82 GLY A C 1
ATOM 674 O O . GLY A 1 82 ? -1.467 17.828 -6.34 1 96.44 82 GLY A O 1
ATOM 675 N N . LEU A 1 83 ? -3.09 16.578 -7.227 1 97.69 83 LEU A N 1
ATOM 676 C CA . LEU A 1 83 ? -3.459 16.078 -5.902 1 97.69 83 LEU A CA 1
ATOM 677 C C . LEU A 1 83 ? -2.281 15.383 -5.234 1 97.69 83 LEU A C 1
ATOM 679 O O . LEU A 1 83 ? -1.656 14.5 -5.828 1 97.69 83 LEU A O 1
ATOM 683 N N . PRO A 1 84 ? -1.882 15.891 -4.098 1 98.5 84 PRO A N 1
ATOM 684 C CA . PRO A 1 84 ? -0.831 15.172 -3.373 1 98.5 84 PRO A CA 1
ATOM 685 C C . PRO A 1 84 ? -1.259 13.766 -2.949 1 98.5 84 PRO A C 1
ATOM 687 O O . PRO A 1 84 ? -2.24 13.609 -2.219 1 98.5 84 PRO A O 1
ATOM 690 N N . ILE A 1 85 ? -0.523 12.789 -3.365 1 98.75 85 ILE A N 1
ATOM 691 C CA . ILE A 1 85 ? -0.923 11.422 -3.057 1 98.75 85 ILE A CA 1
ATOM 692 C C . ILE A 1 85 ? 0.316 10.57 -2.793 1 98.75 85 ILE A C 1
ATOM 694 O O . ILE A 1 85 ? 1.429 10.945 -3.168 1 98.75 85 ILE A O 1
ATOM 698 N N . THR A 1 86 ? 0.185 9.492 -2.053 1 98.75 86 THR A N 1
ATOM 699 C CA . THR A 1 86 ? 1.098 8.359 -2 1 98.75 86 THR A CA 1
ATOM 700 C C . THR A 1 86 ? 0.515 7.16 -2.746 1 98.75 86 THR A C 1
ATOM 702 O O . THR A 1 86 ? -0.63 6.773 -2.508 1 98.75 86 THR A O 1
ATOM 705 N N . GLU A 1 87 ? 1.31 6.613 -3.652 1 98.56 87 GLU A N 1
ATOM 706 C CA . GLU A 1 87 ? 0.862 5.496 -4.48 1 98.56 87 GLU A CA 1
ATOM 707 C C . GLU A 1 87 ? 1.697 4.246 -4.215 1 98.56 87 GLU A C 1
ATOM 709 O O . GLU A 1 87 ? 2.928 4.305 -4.211 1 98.56 87 GLU A O 1
ATOM 714 N N . LEU A 1 88 ? 1.022 3.174 -3.969 1 98.25 88 LEU A N 1
ATOM 715 C CA . LEU A 1 88 ? 1.663 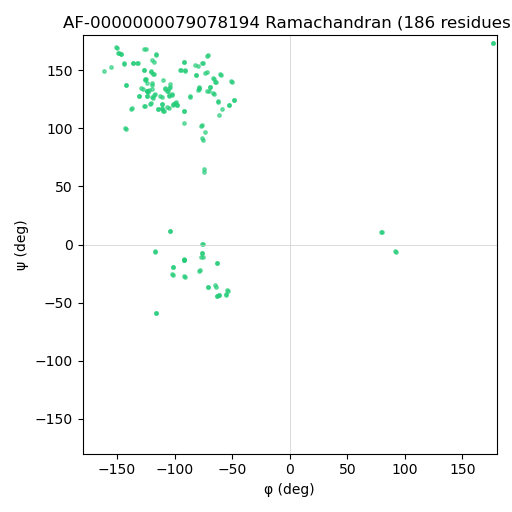1.866 -3.895 1 98.25 88 LEU A CA 1
ATOM 716 C C . LEU A 1 88 ? 1.182 0.959 -5.023 1 98.25 88 LEU A C 1
ATOM 718 O O . LEU A 1 88 ? -0.002 0.62 -5.09 1 98.25 88 LEU A O 1
ATOM 722 N N . CYS A 1 89 ? 2.09 0.592 -5.867 1 97.38 89 CYS A N 1
ATOM 723 C CA . CYS A 1 89 ? 1.815 -0.294 -6.992 1 97.38 89 CYS A CA 1
ATOM 724 C C . CYS A 1 89 ? 2.275 -1.715 -6.691 1 97.38 89 CYS A C 1
ATOM 726 O O . CYS A 1 89 ? 3.469 -1.957 -6.496 1 97.38 89 CYS A O 1
ATOM 728 N N . VAL A 1 90 ? 1.313 -2.613 -6.734 1 93.88 90 VAL A N 1
ATOM 729 C CA . VAL A 1 90 ? 1.569 -3.996 -6.344 1 93.88 90 VAL A CA 1
ATOM 730 C C . VAL A 1 90 ? 1.187 -4.938 -7.484 1 93.88 90 VAL A C 1
ATOM 732 O O . VAL A 1 90 ? 0.084 -4.844 -8.031 1 93.88 90 VAL A O 1
ATOM 735 N N . PRO A 1 91 ? 2.01 -5.867 -7.84 1 89.75 91 PRO A N 1
ATOM 736 C CA . PRO A 1 91 ? 1.603 -6.879 -8.82 1 89.75 91 PRO A CA 1
ATOM 737 C C . PRO A 1 91 ? 0.468 -7.766 -8.305 1 89.75 91 PRO A C 1
ATOM 739 O O . PRO A 1 91 ? 0.434 -8.109 -7.125 1 89.75 91 PRO A O 1
ATOM 742 N N . LEU A 1 92 ? -0.539 -8.141 -9.117 1 84.5 92 LEU A N 1
ATOM 743 C CA . LEU A 1 92 ? -1.695 -8.945 -8.75 1 84.5 92 LEU A CA 1
ATOM 744 C C . LEU A 1 92 ? -1.521 -10.391 -9.211 1 84.5 92 LEU A C 1
ATOM 746 O O . LEU A 1 92 ? -2.277 -11.273 -8.797 1 84.5 92 LEU A O 1
ATOM 750 N N . THR A 1 93 ? -0.649 -10.734 -10.156 1 68.81 93 THR A N 1
ATOM 751 C CA . THR A 1 93 ? -0.577 -12.086 -10.703 1 68.81 93 THR A CA 1
ATOM 752 C C . THR A 1 93 ? 0.635 -12.828 -10.148 1 68.81 93 THR A C 1
ATOM 754 O O . THR A 1 93 ? 1.723 -12.258 -10.039 1 68.81 93 THR A O 1
ATOM 757 N N . CYS A 1 94 ? 0.198 -13.867 -9.469 1 58.84 94 CYS A N 1
ATOM 758 C CA . CYS A 1 94 ? 1.235 -14.805 -9.055 1 58.84 94 CYS A CA 1
ATOM 759 C C . CYS A 1 94 ? 1.709 -15.656 -10.227 1 58.84 94 CYS A C 1
ATOM 761 O O . CYS A 1 94 ? 0.898 -16.266 -10.93 1 58.84 94 CYS A O 1
ATOM 763 N N . HIS A 1 95 ? 2.678 -15.242 -10.922 1 50.38 95 HIS A N 1
ATOM 764 C CA . HIS A 1 95 ? 3.133 -16.141 -11.977 1 50.38 95 HIS A CA 1
ATOM 765 C C . HIS A 1 95 ? 4.066 -17.219 -11.422 1 50.38 95 HIS A C 1
ATOM 767 O O . HIS A 1 95 ? 4.777 -16.969 -10.438 1 50.38 95 HIS A O 1
ATOM 773 N N . MET B 1 1 ? 12.344 -18.688 -7.578 1 49.03 1 MET B N 1
ATOM 774 C CA . MET B 1 1 ? 12.469 -17.406 -6.895 1 49.03 1 MET B CA 1
ATOM 775 C C . MET B 1 1 ? 11.453 -16.406 -7.426 1 49.03 1 MET B C 1
ATOM 777 O O . MET B 1 1 ? 11.352 -16.203 -8.633 1 49.03 1 MET B O 1
ATOM 781 N N . TYR B 1 2 ? 10.383 -16.188 -6.738 1 57.5 2 TYR B N 1
ATOM 782 C CA . TYR B 1 2 ? 9.359 -15.25 -7.18 1 57.5 2 TYR B CA 1
ATOM 783 C C . TYR B 1 2 ? 9.812 -13.805 -6.945 1 57.5 2 TYR B C 1
ATOM 785 O O . TYR B 1 2 ? 10.234 -13.461 -5.844 1 57.5 2 TYR B O 1
ATOM 793 N N . LEU B 1 3 ? 10.219 -13.227 -8.117 1 63.44 3 LEU B N 1
ATOM 794 C CA . LEU B 1 3 ? 10.648 -11.836 -8.07 1 63.44 3 LEU B CA 1
ATOM 795 C C . LEU B 1 3 ? 9.477 -10.898 -8.359 1 63.44 3 LEU B C 1
ATOM 797 O O . LEU B 1 3 ? 8.789 -11.047 -9.367 1 63.44 3 LEU B O 1
ATOM 801 N N . GLN B 1 4 ? 9 -10.305 -7.402 1 77.62 4 GLN B N 1
ATOM 802 C CA . GLN B 1 4 ? 8.023 -9.242 -7.625 1 77.62 4 GLN B CA 1
ATOM 803 C C . GLN B 1 4 ? 8.609 -7.875 -7.285 1 77.62 4 GLN B C 1
ATOM 805 O O . GLN B 1 4 ? 9.609 -7.781 -6.582 1 77.62 4 GLN B O 1
ATOM 810 N N . SER B 1 5 ? 8.234 -6.938 -8.102 1 85.81 5 SER B N 1
ATOM 811 C CA . SER B 1 5 ? 8.68 -5.59 -7.77 1 85.81 5 SER B CA 1
ATOM 812 C C . SER B 1 5 ? 7.508 -4.695 -7.383 1 85.81 5 SER B C 1
ATOM 814 O O . SER B 1 5 ? 6.449 -4.746 -8.008 1 85.81 5 SER B O 1
ATOM 816 N N . LEU B 1 6 ? 7.578 -4.082 -6.305 1 93.62 6 LEU B N 1
ATOM 817 C CA . LEU B 1 6 ? 6.672 -3.037 -5.832 1 93.62 6 LEU B CA 1
ATOM 818 C C . LEU B 1 6 ? 7.219 -1.653 -6.168 1 93.62 6 LEU B C 1
ATOM 820 O O . LEU B 1 6 ? 8.43 -1.476 -6.301 1 93.62 6 LEU B O 1
ATOM 824 N N . ARG B 1 7 ? 6.297 -0.771 -6.355 1 97.62 7 ARG B N 1
ATOM 825 C CA . ARG B 1 7 ? 6.684 0.63 -6.492 1 97.62 7 ARG B CA 1
ATOM 826 C C . ARG B 1 7 ? 5.906 1.51 -5.523 1 97.62 7 ARG B C 1
ATOM 828 O O . ARG B 1 7 ? 4.691 1.347 -5.367 1 97.62 7 ARG B O 1
ATOM 835 N N . ILE B 1 8 ? 6.602 2.393 -4.859 1 98.69 8 ILE B N 1
ATOM 836 C CA . ILE B 1 8 ? 5.953 3.398 -4.023 1 98.69 8 ILE B CA 1
ATOM 837 C C . ILE B 1 8 ? 6.391 4.793 -4.465 1 98.69 8 ILE B C 1
ATOM 839 O O . ILE B 1 8 ? 7.582 5.051 -4.645 1 98.69 8 ILE B O 1
ATOM 843 N N . THR B 1 9 ? 5.434 5.609 -4.711 1 98.69 9 THR B N 1
ATOM 844 C CA . THR B 1 9 ? 5.648 6.996 -5.113 1 98.69 9 THR B CA 1
ATOM 845 C C . THR B 1 9 ? 4.898 7.953 -4.191 1 98.69 9 THR B C 1
ATOM 847 O O . THR B 1 9 ? 3.775 7.668 -3.773 1 98.69 9 THR B O 1
ATOM 850 N N . SER B 1 10 ? 5.551 9.094 -3.902 1 98.75 10 SER B N 1
ATOM 851 C CA . SER B 1 10 ? 4.828 10.125 -3.16 1 98.75 10 SER B CA 1
ATOM 852 C C . SER B 1 10 ? 4.973 11.492 -3.828 1 98.75 10 SER B C 1
ATOM 854 O O . SER B 1 10 ? 6.086 11.922 -4.129 1 98.75 10 SER B O 1
ATOM 856 N N . THR B 1 11 ? 3.816 12.102 -4.059 1 98.69 11 THR B N 1
ATOM 857 C CA . THR B 1 11 ? 3.812 13.492 -4.508 1 98.69 11 THR B CA 1
ATOM 858 C C . THR B 1 11 ? 3.418 14.422 -3.365 1 98.69 11 THR B C 1
ATOM 860 O O . THR B 1 11 ? 3.096 15.594 -3.596 1 98.69 11 THR B O 1
ATOM 863 N N . MET B 1 12 ? 3.395 13.852 -2.184 1 98.44 12 MET B N 1
ATOM 864 C CA . MET B 1 12 ? 3.125 14.672 -1.004 1 98.44 12 MET B CA 1
ATOM 865 C C . MET B 1 12 ? 4.172 15.773 -0.852 1 98.44 12 MET B C 1
ATOM 867 O O . MET B 1 12 ? 5.344 15.562 -1.17 1 98.44 12 MET B O 1
ATOM 871 N N . PRO B 1 13 ? 3.775 16.922 -0.36 1 98.12 13 PRO B N 1
ATOM 872 C CA . PRO B 1 13 ? 4.742 18 -0.156 1 98.12 13 PRO B CA 1
ATOM 873 C C . PRO B 1 13 ? 5.641 17.766 1.059 1 98.12 13 PRO B C 1
ATOM 875 O O . PRO B 1 13 ? 6.48 18.609 1.378 1 98.12 13 PRO B O 1
ATOM 878 N N . VAL B 1 14 ? 5.484 16.688 1.746 1 98.06 14 VAL B N 1
ATOM 879 C CA . VAL B 1 14 ? 6.281 16.312 2.908 1 98.06 14 VAL B CA 1
ATOM 880 C C . VAL B 1 14 ? 7.062 15.031 2.607 1 98.06 14 VAL B C 1
ATOM 882 O O . VAL B 1 14 ? 6.742 14.312 1.655 1 98.06 14 VAL B O 1
ATOM 885 N N . ARG B 1 15 ? 8.055 14.773 3.428 1 98.56 15 ARG B N 1
ATOM 886 C CA . ARG B 1 15 ? 8.812 13.531 3.293 1 98.56 15 ARG B CA 1
ATOM 887 C C . ARG B 1 15 ? 8.055 12.359 3.91 1 98.56 15 ARG B C 1
ATOM 889 O O . ARG B 1 15 ? 7.488 12.484 5 1 98.56 15 ARG B O 1
ATOM 896 N N . ILE B 1 16 ? 8.023 11.266 3.205 1 98.88 16 ILE B N 1
ATOM 897 C CA . ILE B 1 16 ? 7.328 10.07 3.668 1 98.88 16 ILE B CA 1
ATOM 898 C C . ILE B 1 16 ? 8.344 8.977 4.008 1 98.88 16 ILE B C 1
ATOM 900 O O . ILE B 1 16 ? 9.164 8.602 3.168 1 98.88 16 ILE B O 1
ATOM 904 N N . GLY B 1 17 ? 8.398 8.555 5.262 1 98.81 17 GLY B N 1
ATOM 905 C CA . GLY B 1 17 ? 9.117 7.348 5.617 1 98.81 17 GLY B CA 1
ATOM 906 C C . GLY B 1 17 ? 8.312 6.082 5.367 1 98.81 17 GLY B C 1
ATOM 907 O O . GLY B 1 17 ? 7.094 6.07 5.539 1 98.81 17 GLY B O 1
ATOM 908 N N . PHE B 1 18 ? 8.961 5.004 4.98 1 98.88 18 PHE B N 1
ATOM 909 C CA . PHE B 1 18 ? 8.273 3.727 4.855 1 98.88 18 PHE B CA 1
ATOM 910 C C . PHE B 1 18 ? 9.102 2.602 5.457 1 98.88 18 PHE B C 1
ATOM 912 O O . PHE B 1 18 ? 10.328 2.715 5.562 1 98.88 18 PHE B O 1
ATOM 919 N N . LYS B 1 19 ? 8.484 1.565 5.844 1 98.69 19 LYS B N 1
ATOM 920 C CA . LYS B 1 19 ? 9.055 0.281 6.242 1 98.69 19 LYS B CA 1
ATOM 921 C C . LYS B 1 19 ? 8.18 -0.878 5.773 1 98.69 19 LYS B C 1
ATOM 923 O O . LYS B 1 19 ? 6.953 -0.818 5.883 1 98.69 19 LYS B O 1
ATOM 928 N N . ILE B 1 20 ? 8.789 -1.893 5.266 1 98.25 20 ILE B N 1
ATOM 929 C CA . ILE B 1 20 ? 8.078 -3.09 4.828 1 98.25 20 ILE B CA 1
ATOM 930 C C . ILE B 1 20 ? 8.227 -4.191 5.875 1 98.25 20 ILE B C 1
ATOM 932 O O . ILE B 1 20 ? 9.328 -4.434 6.375 1 98.25 20 ILE B O 1
ATOM 936 N N . GLN B 1 21 ? 7.156 -4.734 6.23 1 97.19 21 GLN B N 1
ATOM 937 C CA . GLN B 1 21 ? 7.086 -5.898 7.109 1 97.19 21 GLN B CA 1
ATOM 938 C C . GLN B 1 21 ? 6.418 -7.074 6.406 1 97.19 21 GLN B C 1
ATOM 940 O O . GLN B 1 21 ? 5.766 -6.898 5.375 1 97.19 21 GLN B O 1
ATOM 945 N N . CYS B 1 22 ? 6.664 -8.266 6.875 1 95.88 22 CYS B N 1
ATOM 946 C CA . CYS B 1 22 ? 5.98 -9.43 6.324 1 95.88 22 CYS B CA 1
ATOM 947 C C . CYS B 1 22 ? 5.824 -10.516 7.375 1 95.88 22 CYS B C 1
ATOM 949 O O . CYS B 1 22 ? 6.336 -10.391 8.484 1 95.88 22 CYS B O 1
ATOM 951 N N . THR B 1 23 ? 5.027 -11.531 7.031 1 95 23 THR B N 1
ATOM 952 C CA . THR B 1 23 ? 4.719 -12.625 7.945 1 95 23 THR B CA 1
ATOM 953 C C . THR B 1 23 ? 5.977 -13.43 8.266 1 95 23 THR B C 1
ATOM 955 O O . THR B 1 23 ? 6.125 -13.945 9.375 1 95 23 THR B O 1
ATOM 958 N N . ASP B 1 24 ? 6.875 -13.57 7.266 1 94.69 24 ASP B N 1
ATOM 959 C CA . ASP B 1 24 ? 8.023 -14.461 7.445 1 94.69 24 ASP B CA 1
ATOM 960 C C . ASP B 1 24 ? 9.273 -13.883 6.789 1 94.69 24 ASP B C 1
ATOM 962 O O . ASP B 1 24 ? 9.523 -14.117 5.602 1 94.69 24 ASP B O 1
ATOM 966 N N . THR B 1 25 ? 10.125 -13.289 7.551 1 94.12 25 THR B N 1
ATOM 967 C CA . THR B 1 25 ? 11.305 -12.594 7.051 1 94.12 25 THR B CA 1
ATOM 968 C C . THR B 1 25 ? 12.391 -13.602 6.664 1 94.12 25 THR B C 1
ATOM 970 O O . THR B 1 25 ? 13.367 -13.242 6 1 94.12 25 THR B O 1
ATOM 973 N N . ASN B 1 26 ? 12.148 -14.844 7.062 1 94.62 26 ASN B N 1
ATOM 974 C CA . ASN B 1 26 ? 13.102 -15.875 6.664 1 94.62 26 ASN B CA 1
ATOM 975 C C . ASN B 1 26 ? 12.898 -16.297 5.211 1 94.62 26 ASN B C 1
ATOM 977 O O . ASN B 1 26 ? 13.805 -16.844 4.586 1 94.62 26 ASN B O 1
ATOM 981 N N . LEU B 1 27 ? 11.727 -16.062 4.711 1 92.81 27 LEU B N 1
ATOM 982 C CA . LEU B 1 27 ? 11.383 -16.531 3.371 1 92.81 27 LEU B CA 1
ATOM 983 C C . LEU B 1 27 ? 11.445 -15.383 2.367 1 92.81 27 LEU B C 1
ATOM 985 O O . LEU B 1 27 ? 11.664 -15.602 1.175 1 92.81 27 LEU B O 1
ATOM 989 N N . TYR B 1 28 ? 11.258 -14.164 2.906 1 93.75 28 TYR B N 1
ATOM 990 C CA . TYR B 1 28 ? 11.133 -13.023 2 1 93.75 28 TYR B CA 1
ATOM 991 C C . TYR B 1 28 ? 12.234 -12 2.258 1 93.75 28 TYR B C 1
ATOM 993 O O . TYR B 1 28 ? 12.539 -11.68 3.41 1 93.75 28 TYR B O 1
ATOM 1001 N N . LEU B 1 29 ? 12.781 -11.508 1.127 1 94.75 29 LEU B N 1
ATOM 1002 C CA . LEU B 1 29 ? 13.727 -10.398 1.162 1 94.75 29 LEU B CA 1
ATOM 1003 C C . LEU B 1 29 ? 13.211 -9.219 0.347 1 94.75 29 LEU B C 1
ATOM 1005 O O . LEU B 1 29 ? 12.836 -9.375 -0.817 1 94.75 29 LEU B O 1
ATOM 1009 N N . PHE B 1 30 ? 13.07 -8.078 0.974 1 96.31 30 PHE B N 1
ATOM 1010 C CA . PHE B 1 30 ? 12.703 -6.816 0.341 1 96.31 30 PHE B CA 1
ATOM 1011 C C . PHE B 1 30 ? 13.906 -5.898 0.209 1 96.31 30 PHE B C 1
ATOM 1013 O O . PHE B 1 30 ? 14.672 -5.73 1.162 1 96.31 30 PHE B O 1
ATOM 1020 N N . ARG B 1 31 ? 14.016 -5.301 -1.007 1 96.81 31 ARG B N 1
ATOM 1021 C CA . ARG B 1 31 ? 15.109 -4.355 -1.211 1 96.81 31 ARG B CA 1
ATOM 1022 C C . ARG B 1 31 ? 14.625 -3.113 -1.955 1 96.81 31 ARG B C 1
ATOM 1024 O O . ARG B 1 31 ? 14.297 -3.186 -3.141 1 96.81 31 ARG B O 1
ATOM 1031 N N . PRO B 1 32 ? 14.711 -1.865 -1.282 1 97.5 32 PRO B N 1
ATOM 1032 C CA . PRO B 1 32 ? 15 -1.643 0.137 1 97.5 32 PRO B CA 1
ATOM 1033 C C . PRO B 1 32 ? 13.844 -2.055 1.044 1 97.5 32 PRO B C 1
ATOM 1035 O O . PRO B 1 32 ? 12.719 -2.258 0.567 1 97.5 32 PRO B O 1
ATOM 1038 N N . VAL B 1 33 ? 14.109 -2.225 2.373 1 97.5 33 VAL B N 1
ATOM 10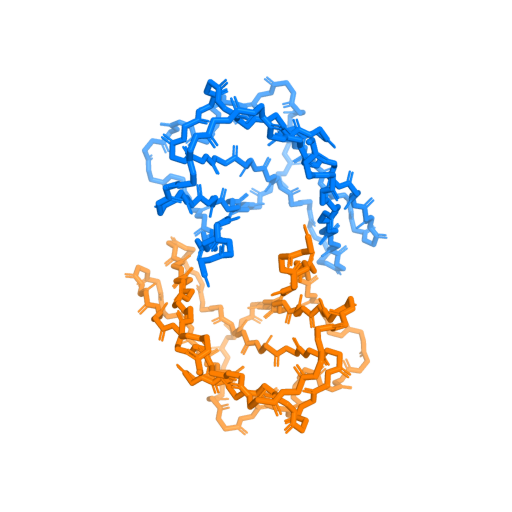39 C CA . VAL B 1 33 ? 13.094 -2.602 3.355 1 97.5 33 VAL B CA 1
ATOM 1040 C C . VAL B 1 33 ? 12.477 -1.345 3.963 1 97.5 33 VAL B C 1
ATOM 1042 O O . VAL B 1 33 ? 11.352 -1.386 4.477 1 97.5 33 VAL B O 1
ATOM 1045 N N . PHE B 1 34 ? 13.258 -0.283 3.979 1 98.62 34 PHE B N 1
ATOM 1046 C CA . PHE B 1 34 ? 12.781 1.008 4.457 1 98.62 34 PHE B CA 1
ATOM 1047 C C . PHE B 1 34 ? 13.477 2.148 3.729 1 98.62 34 PHE B C 1
ATOM 1049 O O . PHE B 1 34 ? 14.492 1.937 3.061 1 98.62 34 PHE B O 1
ATOM 1056 N N . GLY B 1 35 ? 12.883 3.352 3.875 1 98.56 35 GLY B N 1
ATOM 1057 C CA . GLY B 1 35 ? 13.453 4.523 3.23 1 98.56 35 GLY B CA 1
ATOM 1058 C C . GLY B 1 35 ? 12.617 5.777 3.42 1 98.56 35 GLY B C 1
ATOM 1059 O O . GLY B 1 35 ? 11.562 5.73 4.051 1 98.56 35 GLY B O 1
ATOM 1060 N N . ILE B 1 36 ? 13.195 6.906 2.951 1 98.88 36 ILE B N 1
ATOM 1061 C CA . ILE B 1 36 ? 12.492 8.188 2.93 1 98.88 36 ILE B CA 1
ATOM 1062 C C . ILE B 1 36 ? 12.195 8.586 1.487 1 98.88 36 ILE B C 1
ATOM 1064 O O . ILE B 1 36 ? 13.109 8.688 0.663 1 98.88 36 ILE B O 1
ATOM 1068 N N . ILE B 1 37 ? 10.961 8.742 1.243 1 98.75 37 ILE B N 1
ATOM 1069 C CA . ILE B 1 37 ? 10.5 9.18 -0.073 1 98.75 37 ILE B CA 1
ATOM 1070 C C . ILE B 1 37 ? 10.391 10.703 -0.105 1 98.75 37 ILE B C 1
ATOM 1072 O O . ILE B 1 37 ? 9.555 11.281 0.593 1 98.75 37 ILE B O 1
ATOM 1076 N N . GLU B 1 38 ? 11.242 11.344 -0.943 1 98.5 38 GLU B N 1
ATOM 1077 C CA . GLU B 1 38 ? 11.125 12.781 -1.159 1 98.5 38 GLU B CA 1
ATOM 1078 C C . GLU B 1 38 ? 9.945 13.109 -2.07 1 98.5 38 GLU B C 1
ATOM 1080 O O . GLU B 1 38 ? 9.469 12.25 -2.814 1 98.5 38 GLU B O 1
ATOM 1085 N N . PRO B 1 39 ? 9.461 14.359 -1.925 1 98.19 39 PRO B N 1
ATOM 1086 C CA . PRO B 1 39 ? 8.391 14.734 -2.852 1 98.19 39 PRO B CA 1
ATOM 1087 C C . PRO B 1 39 ? 8.727 14.398 -4.305 1 98.19 39 PRO B C 1
ATOM 1089 O O . PRO B 1 39 ? 9.812 14.727 -4.781 1 98.19 39 PRO B O 1
ATOM 1092 N N . LYS B 1 40 ? 7.863 13.609 -4.992 1 97.62 40 LYS B N 1
ATOM 1093 C CA . LYS B 1 40 ? 7.938 13.227 -6.398 1 97.62 40 LYS B CA 1
ATOM 1094 C C . LYS B 1 40 ? 8.938 12.086 -6.605 1 97.62 40 LYS B C 1
ATOM 1096 O O . LYS B 1 40 ? 9.344 11.812 -7.734 1 97.62 40 LYS B O 1
ATOM 1101 N N . GLU B 1 41 ? 9.383 11.5 -5.578 1 98.44 41 GLU B N 1
ATOM 1102 C CA . GLU B 1 41 ? 10.32 10.391 -5.68 1 98.44 41 GLU B CA 1
ATOM 1103 C C . GLU B 1 41 ? 9.594 9.055 -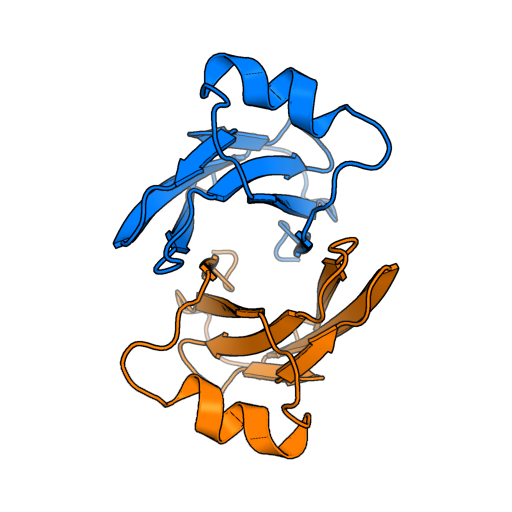5.742 1 98.44 41 GLU B C 1
ATOM 1105 O O . GLU B 1 41 ? 8.469 8.93 -5.258 1 98.44 41 GLU B O 1
ATOM 1110 N N . THR B 1 42 ? 10.188 8.109 -6.402 1 98.56 42 THR B N 1
ATOM 1111 C CA . THR B 1 42 ? 9.68 6.746 -6.531 1 98.56 42 THR B CA 1
ATOM 1112 C C . THR B 1 42 ? 10.711 5.734 -6.043 1 98.56 42 THR B C 1
ATOM 1114 O O . THR B 1 42 ? 11.898 5.848 -6.359 1 98.56 42 THR B O 1
ATOM 1117 N N . PHE B 1 43 ? 10.297 4.848 -5.254 1 98 43 PHE B N 1
ATOM 1118 C CA . PHE B 1 43 ? 11.102 3.695 -4.883 1 98 43 PHE B CA 1
ATOM 1119 C C . PHE B 1 43 ? 10.594 2.432 -5.566 1 98 43 PHE B C 1
ATOM 1121 O O . PHE B 1 43 ? 9.391 2.166 -5.574 1 98 43 PHE B O 1
ATOM 1128 N N . ARG B 1 44 ? 11.492 1.722 -6.137 1 97.31 44 ARG B N 1
ATOM 1129 C CA . ARG B 1 44 ? 11.234 0.36 -6.59 1 97.31 44 ARG B CA 1
ATOM 1130 C C . ARG B 1 44 ? 11.75 -0.662 -5.582 1 97.31 44 ARG B C 1
ATOM 1132 O O . ARG B 1 44 ? 12.922 -0.622 -5.195 1 97.31 44 ARG B O 1
ATOM 1139 N N . ILE B 1 45 ? 10.891 -1.454 -5.148 1 96.88 45 ILE B N 1
ATOM 1140 C CA . ILE B 1 45 ? 11.242 -2.43 -4.121 1 96.88 45 ILE B CA 1
ATOM 1141 C C . ILE B 1 45 ? 11.242 -3.834 -4.723 1 96.88 45 ILE B C 1
ATOM 1143 O O . ILE B 1 45 ? 10.211 -4.32 -5.184 1 96.88 45 ILE B O 1
ATOM 1147 N N . LYS B 1 46 ? 12.383 -4.434 -4.758 1 94.69 46 LYS B N 1
ATOM 1148 C CA . LYS B 1 46 ? 12.508 -5.82 -5.199 1 94.69 46 LYS B CA 1
ATOM 1149 C C . LYS B 1 46 ? 12.117 -6.785 -4.082 1 94.69 46 LYS B C 1
ATOM 1151 O O . LYS B 1 46 ? 12.5 -6.602 -2.928 1 94.69 46 LYS B O 1
ATOM 1156 N N . VAL B 1 47 ? 11.312 -7.738 -4.449 1 93.12 47 VAL B N 1
ATOM 1157 C CA . VAL B 1 47 ? 10.891 -8.766 -3.508 1 93.12 47 VAL B CA 1
ATOM 1158 C C . VAL B 1 47 ? 11.352 -10.141 -3.998 1 93.12 47 VAL B C 1
ATOM 1160 O O . VAL B 1 47 ? 11.055 -10.531 -5.129 1 93.12 47 VAL B O 1
ATOM 1163 N N . THR B 1 48 ? 12.062 -10.875 -3.141 1 92.5 48 THR B N 1
ATOM 1164 C CA . THR B 1 48 ? 12.484 -12.242 -3.447 1 92.5 48 THR B CA 1
ATOM 1165 C C . THR B 1 48 ? 12 -13.211 -2.371 1 92.5 48 THR B C 1
ATOM 1167 O O . THR B 1 48 ? 11.977 -12.867 -1.186 1 92.5 48 THR B O 1
ATOM 1170 N N . ARG B 1 49 ? 11.578 -14.297 -2.783 1 89.75 49 ARG B N 1
ATOM 1171 C CA . ARG B 1 49 ? 11.125 -15.344 -1.87 1 89.75 49 ARG B CA 1
ATOM 1172 C C . ARG B 1 49 ? 11.953 -16.609 -2.027 1 89.75 49 ARG B C 1
ATOM 1174 O O . ARG B 1 49 ? 12.211 -17.047 -3.148 1 89.75 49 ARG B O 1
ATOM 1181 N N . SER B 1 50 ? 12.359 -17.156 -0.942 1 91.06 50 SER B N 1
ATOM 1182 C CA . SER B 1 50 ? 13.078 -18.422 -0.971 1 91.06 50 SER B CA 1
ATOM 1183 C C . SER B 1 50 ? 12.141 -19.594 -1.289 1 91.06 50 SER B C 1
ATOM 1185 O O . SER B 1 50 ? 10.945 -19.531 -1.009 1 91.06 50 SER B O 1
ATOM 1187 N N . PRO B 1 51 ? 12.68 -20.594 -1.973 1 88.94 51 PRO B N 1
ATOM 1188 C CA . PRO B 1 51 ? 11.852 -21.766 -2.289 1 88.94 51 PRO B CA 1
ATOM 1189 C C . PRO B 1 51 ? 11.297 -22.453 -1.043 1 88.94 51 PRO B C 1
ATOM 1191 O O . PRO B 1 51 ? 12.055 -22.781 -0.127 1 88.94 51 PRO B O 1
ATOM 1194 N N . HIS B 1 52 ? 10.062 -22.516 -0.82 1 88.25 52 HIS B N 1
ATOM 1195 C CA . HIS B 1 52 ? 9.312 -23.141 0.259 1 88.25 52 HIS B CA 1
ATOM 1196 C C . HIS B 1 52 ? 7.852 -23.344 -0.122 1 88.25 52 HIS B C 1
ATOM 1198 O O . HIS B 1 52 ? 7.332 -22.641 -0.996 1 88.25 52 HIS B O 1
ATOM 1204 N N . PRO B 1 53 ? 7.191 -24.359 0.391 1 87.81 53 PRO B N 1
ATOM 1205 C CA . PRO B 1 53 ? 5.766 -24.5 0.087 1 87.81 53 PRO B CA 1
ATOM 1206 C C . PRO B 1 53 ? 4.984 -23.203 0.337 1 87.81 53 PRO B C 1
ATOM 1208 O O . PRO B 1 53 ? 5.273 -22.484 1.291 1 87.81 53 PRO B O 1
ATOM 1211 N N . LYS B 1 54 ? 4.098 -22.984 -0.571 1 81.81 54 LYS B N 1
ATOM 1212 C CA . LYS B 1 54 ? 3.312 -21.75 -0.48 1 81.81 54 LYS B CA 1
ATOM 1213 C C . LYS B 1 54 ? 2.42 -21.766 0.757 1 81.81 54 LYS B C 1
ATOM 1215 O O . LYS B 1 54 ? 1.822 -22.781 1.092 1 81.81 54 LYS B O 1
ATOM 1220 N N . LYS B 1 55 ? 2.561 -20.641 1.48 1 85.31 55 LYS B N 1
ATOM 1221 C CA . LYS B 1 55 ? 1.662 -20.391 2.604 1 85.31 55 LYS B CA 1
ATOM 1222 C C . LYS B 1 55 ? 0.967 -19.031 2.461 1 85.31 55 LYS B C 1
ATOM 1224 O O . LYS B 1 55 ? 1.279 -18.266 1.551 1 85.31 55 LYS B O 1
ATOM 1229 N N . ARG B 1 56 ? -0.002 -18.828 3.258 1 88.56 56 ARG B N 1
ATOM 1230 C CA . ARG B 1 56 ? -0.751 -17.578 3.24 1 88.56 56 ARG B CA 1
ATOM 1231 C C . ARG B 1 56 ? 0.057 -16.453 3.869 1 88.56 56 ARG B C 1
ATOM 1233 O O . ARG B 1 56 ? -0.348 -15.875 4.883 1 88.56 56 ARG B O 1
ATOM 1240 N N . ASP B 1 57 ? 1.181 -16.141 3.256 1 91.19 57 ASP B N 1
ATOM 1241 C CA . A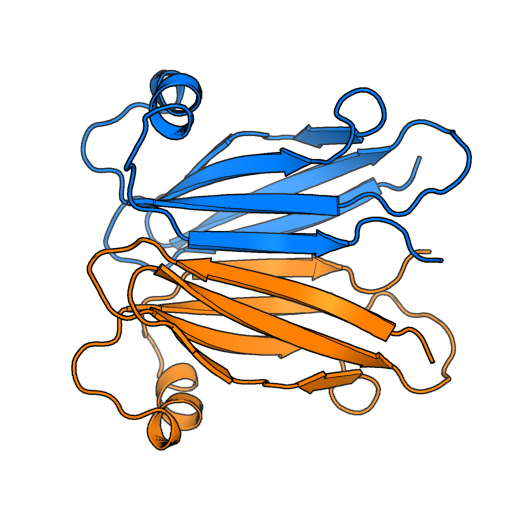SP B 1 57 ? 2.047 -15.07 3.75 1 91.19 57 ASP B CA 1
ATOM 1242 C C . ASP B 1 57 ? 1.521 -13.695 3.34 1 91.19 57 ASP B C 1
ATOM 1244 O O . ASP B 1 57 ? 0.786 -13.578 2.357 1 91.19 57 ASP B O 1
ATOM 1248 N N . LYS B 1 58 ? 1.873 -12.703 4.145 1 93.19 58 LYS B N 1
ATOM 1249 C CA . LYS B 1 58 ? 1.45 -11.328 3.908 1 93.19 58 LYS B CA 1
ATOM 1250 C C . LYS B 1 58 ? 2.631 -10.359 4.008 1 93.19 58 LYS B C 1
ATOM 1252 O O . LYS B 1 58 ? 3.629 -10.664 4.668 1 93.19 58 LYS B O 1
ATOM 1257 N N . MET B 1 59 ? 2.475 -9.281 3.377 1 94.69 59 MET B N 1
ATOM 1258 C CA . MET B 1 59 ? 3.361 -8.141 3.557 1 94.69 59 MET B CA 1
ATOM 1259 C C . MET B 1 59 ? 2.582 -6.918 4.035 1 94.69 59 MET B C 1
ATOM 1261 O O . MET B 1 59 ? 1.412 -6.746 3.688 1 94.69 59 MET B O 1
ATOM 1265 N N . ILE B 1 60 ? 3.24 -6.098 4.809 1 97.19 60 ILE B N 1
ATOM 1266 C CA . ILE B 1 60 ? 2.662 -4.863 5.328 1 97.19 60 ILE B CA 1
ATOM 1267 C C . ILE B 1 60 ? 3.562 -3.682 4.977 1 97.19 60 ILE B C 1
ATOM 1269 O O . ILE B 1 60 ? 4.738 -3.66 5.348 1 97.19 60 ILE B O 1
ATOM 1273 N N . VAL B 1 61 ? 3.031 -2.752 4.242 1 98.5 61 VAL B N 1
ATOM 1274 C CA . VAL B 1 61 ? 3.74 -1.505 3.969 1 98.5 61 VAL B CA 1
ATOM 1275 C C . VAL B 1 61 ? 3.248 -0.412 4.918 1 98.5 61 VAL B C 1
ATOM 1277 O O . VAL B 1 61 ? 2.07 -0.049 4.895 1 98.5 61 VAL B O 1
ATOM 1280 N N . CYS B 1 62 ? 4.168 0.129 5.711 1 98.75 62 CYS B N 1
ATOM 1281 C CA . CYS B 1 62 ? 3.85 1.212 6.637 1 98.75 62 CYS B CA 1
ATOM 1282 C C . CYS B 1 62 ? 4.449 2.529 6.16 1 98.75 62 CYS B C 1
ATOM 1284 O O . CYS B 1 62 ? 5.598 2.568 5.715 1 98.75 62 CYS B O 1
ATOM 1286 N N . THR B 1 63 ? 3.68 3.529 6.203 1 98.81 63 THR B N 1
ATOM 1287 C CA . THR B 1 63 ? 4.184 4.855 5.859 1 98.81 63 THR B CA 1
ATOM 1288 C C . THR B 1 63 ? 3.895 5.852 6.977 1 98.81 63 THR B C 1
ATOM 1290 O O . THR B 1 63 ? 2.908 5.707 7.703 1 98.81 63 THR B O 1
ATOM 1293 N N . THR B 1 64 ? 4.73 6.812 7.105 1 98.75 64 THR B N 1
ATOM 1294 C CA . THR B 1 64 ? 4.578 7.902 8.062 1 98.75 64 THR B CA 1
ATOM 1295 C C . THR B 1 64 ? 5.145 9.203 7.5 1 98.75 64 THR B C 1
ATOM 1297 O O . THR B 1 64 ? 5.82 9.195 6.469 1 98.75 64 THR B O 1
ATOM 1300 N N . ILE B 1 65 ? 4.766 10.266 8.117 1 98.56 65 ILE B N 1
ATOM 1301 C CA . ILE B 1 65 ? 5.352 11.562 7.766 1 98.56 65 ILE B CA 1
ATOM 1302 C C . ILE B 1 65 ? 6.633 11.773 8.57 1 98.56 65 ILE B C 1
ATOM 1304 O O . ILE B 1 65 ? 6.652 11.578 9.789 1 98.56 65 ILE B O 1
ATOM 1308 N N . VAL B 1 66 ? 7.66 12.086 7.809 1 98.12 66 VAL B N 1
ATOM 1309 C CA . VAL B 1 66 ? 8.906 12.383 8.508 1 98.12 66 VAL B CA 1
ATOM 1310 C C . VAL B 1 66 ? 9.336 13.82 8.211 1 98.12 66 VAL B C 1
ATOM 1312 O O . VAL B 1 66 ? 9.031 14.359 7.148 1 98.12 66 VAL B O 1
ATOM 1315 N N . ARG B 1 67 ? 9.969 14.508 9.148 1 95.88 67 ARG B N 1
ATOM 1316 C CA . ARG B 1 67 ? 10.422 15.883 9.016 1 95.88 67 ARG B CA 1
ATOM 1317 C C . ARG B 1 67 ? 11.945 15.977 9.094 1 95.88 67 ARG B C 1
ATOM 1319 O O . ARG B 1 67 ? 12.617 16.172 8.078 1 95.88 67 ARG B O 1
ATOM 1326 N N . GLU B 1 68 ? 12.516 15.516 10.203 1 96.19 68 GLU B N 1
ATOM 1327 C CA . GLU B 1 68 ? 13.953 15.68 10.414 1 96.19 68 GLU B CA 1
ATOM 1328 C C . GLU B 1 68 ? 14.656 14.328 10.492 1 96.19 68 GLU B C 1
ATOM 1330 O O . GLU B 1 68 ? 15.883 14.266 10.5 1 96.19 68 GLU B O 1
ATOM 1335 N N . GLN B 1 69 ? 13.898 13.32 10.5 1 97 69 GLN B N 1
ATOM 1336 C CA . GLN B 1 69 ? 14.484 11.992 10.68 1 97 69 GLN B CA 1
ATOM 1337 C C . GLN B 1 69 ? 15.367 11.625 9.492 1 97 69 GLN B C 1
ATOM 1339 O O . GLN B 1 69 ? 15.07 11.977 8.352 1 97 69 GLN B O 1
ATOM 1344 N N . LYS B 1 70 ? 16.438 10.961 9.82 1 97.31 70 LYS B N 1
ATOM 1345 C CA . LYS B 1 70 ? 17.297 10.336 8.812 1 97.31 70 LYS B CA 1
ATOM 1346 C C . LYS B 1 70 ? 16.875 8.891 8.57 1 97.31 70 LYS B C 1
ATOM 1348 O O . LYS B 1 70 ? 16.234 8.266 9.414 1 97.31 70 LYS B O 1
ATOM 1353 N N . GLU B 1 71 ? 17.234 8.383 7.383 1 97.12 71 GLU B N 1
ATOM 1354 C CA . GLU B 1 71 ? 16.859 7.02 7.016 1 97.12 71 GLU B CA 1
ATOM 1355 C C . GLU B 1 71 ? 17.312 6.02 8.078 1 97.12 71 GLU B C 1
ATOM 1357 O O . GLU B 1 71 ? 16.594 5.055 8.367 1 97.12 71 GLU B O 1
ATOM 1362 N N . SER B 1 72 ? 18.531 6.242 8.633 1 97.25 72 SER B N 1
ATOM 1363 C CA . SER B 1 72 ? 19.094 5.312 9.602 1 97.25 72 SER B CA 1
ATOM 1364 C C . SER B 1 72 ? 18.234 5.246 10.867 1 97.25 72 SER B C 1
ATOM 1366 O O . SER B 1 72 ? 18.391 4.328 11.672 1 97.25 72 SER B O 1
ATOM 1368 N N . GLN B 1 73 ? 17.375 6.148 11.094 1 98.25 73 GLN B N 1
ATOM 1369 C CA . GLN B 1 73 ? 16.531 6.215 12.289 1 98.25 73 GLN B CA 1
ATOM 1370 C C . GLN B 1 73 ? 15.211 5.504 12.07 1 98.25 73 GLN B C 1
ATOM 1372 O O . GLN B 1 73 ? 14.469 5.254 13.023 1 98.25 73 GLN B O 1
ATOM 1377 N N . LEU B 1 74 ? 14.875 5.176 10.898 1 98.25 74 LEU B N 1
ATOM 1378 C CA . LEU B 1 74 ? 13.547 4.684 10.539 1 98.25 74 LEU B CA 1
ATOM 1379 C C . LEU B 1 74 ? 13.25 3.367 11.25 1 98.25 74 LEU B C 1
ATOM 1381 O O . LEU B 1 74 ? 12.148 3.18 11.781 1 98.25 74 LEU B O 1
ATOM 1385 N N . PRO B 1 75 ? 14.219 2.432 11.273 1 97.44 75 PRO B N 1
ATOM 1386 C CA . PRO B 1 75 ? 13.898 1.178 11.961 1 97.44 75 PRO B CA 1
ATOM 1387 C C . PRO B 1 75 ? 13.445 1.394 13.406 1 97.44 75 PRO B C 1
ATOM 1389 O O . PRO B 1 75 ? 12.461 0.796 13.844 1 97.44 75 PRO B O 1
ATOM 1392 N N . SER B 1 76 ? 14.094 2.244 14.133 1 97.81 76 SER B N 1
ATOM 1393 C CA . SER B 1 76 ? 13.719 2.547 15.508 1 97.81 76 SER B CA 1
ATOM 1394 C C . SER B 1 76 ? 12.422 3.352 15.562 1 97.81 76 SER B C 1
ATOM 1396 O O . SER B 1 76 ? 11.617 3.18 16.484 1 97.81 76 SER B O 1
ATOM 1398 N N . LEU B 1 77 ? 12.219 4.227 14.648 1 98.06 77 LEU B N 1
ATOM 1399 C CA . LEU B 1 77 ? 11.023 5.059 14.586 1 98.06 77 LEU B CA 1
ATOM 1400 C C . LEU B 1 77 ? 9.773 4.199 14.422 1 98.06 77 LEU B C 1
ATOM 1402 O O . LEU B 1 77 ? 8.781 4.402 15.125 1 98.06 77 LEU B O 1
ATOM 1406 N N . PHE B 1 78 ? 9.82 3.186 13.555 1 98.19 78 PHE B N 1
ATOM 1407 C CA . PHE B 1 78 ? 8.664 2.359 13.25 1 98.19 78 PHE B CA 1
ATOM 1408 C C . PHE B 1 78 ? 8.383 1.373 14.375 1 98.19 78 PHE B C 1
ATOM 1410 O O . PHE B 1 78 ? 7.348 0.705 14.383 1 98.19 78 PHE B O 1
ATOM 1417 N N . LEU B 1 79 ? 9.297 1.317 15.352 1 97.38 79 LEU B N 1
ATOM 1418 C CA . LEU B 1 79 ? 9.078 0.467 16.516 1 97.38 79 LEU B CA 1
ATOM 1419 C C . LEU B 1 79 ? 8.383 1.239 17.641 1 97.38 79 LEU B C 1
ATOM 1421 O O . LEU B 1 79 ? 7.906 0.644 18.609 1 97.38 79 LEU B O 1
ATOM 1425 N N . LYS B 1 80 ? 8.352 2.523 17.516 1 97.12 80 LYS B N 1
ATOM 1426 C CA . LYS B 1 80 ? 7.77 3.361 18.562 1 97.12 80 LYS B CA 1
ATOM 1427 C C . LYS B 1 80 ? 6.258 3.172 18.641 1 97.12 80 LYS B C 1
ATOM 1429 O O . LYS B 1 80 ? 5.559 3.256 17.625 1 97.12 80 LYS B O 1
ATOM 1434 N N . LYS B 1 81 ? 5.844 3.062 19.891 1 95.88 81 LYS B N 1
ATOM 1435 C CA . LYS B 1 81 ? 4.406 2.971 20.109 1 95.88 81 LYS B CA 1
ATOM 1436 C C . LYS B 1 81 ? 3.717 4.305 19.844 1 95.88 81 LYS B C 1
ATOM 1438 O O . LYS B 1 81 ? 4.223 5.359 20.234 1 95.88 81 LYS B O 1
ATOM 1443 N N . GLY B 1 82 ? 2.65 4.273 19.094 1 96.44 82 GLY B N 1
ATOM 1444 C CA . GLY B 1 82 ? 1.863 5.477 18.875 1 96.44 82 GLY B CA 1
ATOM 1445 C C . GLY B 1 82 ? 2.281 6.246 17.641 1 96.44 82 GLY B C 1
ATOM 1446 O O . GLY B 1 82 ? 1.711 7.293 17.344 1 96.44 82 GLY B O 1
ATOM 1447 N N . LEU B 1 83 ? 3.357 5.805 17.016 1 97.69 83 LEU B N 1
ATOM 1448 C CA . LEU B 1 83 ? 3.727 6.461 15.766 1 97.69 83 LEU B CA 1
ATOM 1449 C C . LEU B 1 83 ? 2.551 6.484 14.797 1 97.69 83 LEU B C 1
ATOM 1451 O O . LEU B 1 83 ? 1.934 5.449 14.531 1 97.69 83 LEU B O 1
ATOM 1455 N N . PRO B 1 84 ? 2.141 7.676 14.406 1 98.44 84 PRO B N 1
ATOM 1456 C CA . PRO B 1 84 ? 1.092 7.723 13.383 1 98.44 84 PRO B CA 1
ATOM 1457 C C . PRO B 1 84 ? 1.524 7.098 12.062 1 98.44 84 PRO B C 1
ATOM 1459 O O . PRO B 1 84 ? 2.514 7.531 11.461 1 98.44 84 PRO B O 1
ATOM 1462 N N . ILE B 1 85 ? 0.788 6.133 11.609 1 98.75 85 ILE B N 1
ATOM 1463 C CA . ILE B 1 85 ? 1.189 5.441 10.383 1 98.75 85 ILE B CA 1
ATOM 1464 C C . ILE B 1 85 ? -0.047 5.07 9.57 1 98.75 85 ILE B C 1
ATOM 1466 O O . ILE B 1 85 ? -1.16 5.039 10.102 1 98.75 85 ILE B O 1
ATOM 1470 N N . THR B 1 86 ? 0.093 4.906 8.289 1 98.81 86 THR B N 1
ATOM 1471 C CA . THR B 1 86 ? -0.817 4.188 7.402 1 98.81 86 THR B CA 1
ATOM 1472 C C . THR B 1 86 ? -0.232 2.832 7.012 1 98.81 86 THR B C 1
ATOM 1474 O O . THR B 1 86 ? 0.916 2.75 6.57 1 98.81 86 THR B O 1
ATOM 1477 N N . GLU B 1 87 ? -1.028 1.783 7.195 1 98.56 87 GLU B N 1
ATOM 1478 C CA . GLU B 1 87 ? -0.577 0.423 6.918 1 98.56 87 GLU B CA 1
ATOM 1479 C C . GLU B 1 87 ? -1.407 -0.219 5.809 1 98.56 87 GLU B C 1
ATOM 1481 O O . GLU B 1 87 ? -2.639 -0.179 5.848 1 98.56 87 GLU B O 1
ATOM 1486 N N . LEU B 1 88 ? -0.731 -0.744 4.852 1 98.25 88 LEU B N 1
ATOM 1487 C CA . LEU B 1 88 ? -1.368 -1.566 3.828 1 98.25 88 LEU B CA 1
ATOM 1488 C C . LEU B 1 88 ? -0.88 -3.01 3.908 1 98.25 88 LEU B C 1
ATOM 1490 O O . LEU B 1 88 ? 0.305 -3.281 3.701 1 98.25 88 LEU B O 1
ATOM 1494 N N . CYS B 1 89 ? -1.779 -3.891 4.195 1 97.38 89 CYS B N 1
ATOM 1495 C CA . CYS B 1 89 ? -1.499 -5.32 4.289 1 97.38 89 CYS B CA 1
ATOM 1496 C C . CYS B 1 89 ? -1.959 -6.047 3.031 1 97.38 89 CYS B C 1
ATOM 1498 O O . CYS B 1 89 ? -3.15 -6.066 2.721 1 97.38 89 CYS B O 1
ATOM 1500 N N . VAL B 1 90 ? -1.001 -6.676 2.396 1 93.81 90 VAL B N 1
ATOM 1501 C CA . VAL B 1 90 ? -1.253 -7.309 1.106 1 93.81 90 VAL B CA 1
ATOM 1502 C C . VAL B 1 90 ? -0.87 -8.789 1.172 1 93.81 90 VAL B C 1
ATOM 1504 O O . VAL B 1 90 ? 0.229 -9.133 1.612 1 93.81 90 VAL B O 1
ATOM 1507 N N . PRO B 1 91 ? -1.679 -9.672 0.725 1 89.56 91 PRO B N 1
ATOM 1508 C CA . PRO B 1 91 ? -1.268 -11.07 0.621 1 89.56 91 PRO B CA 1
ATOM 1509 C C . PRO B 1 91 ? -0.126 -11.281 -0.371 1 89.56 91 PRO B C 1
ATOM 1511 O O . PRO B 1 91 ? -0.087 -10.633 -1.418 1 89.56 91 PRO B O 1
ATOM 1514 N N . LEU B 1 92 ? 0.888 -12.141 -0.117 1 84.25 92 LEU B N 1
ATOM 1515 C CA . LEU B 1 92 ? 2.053 -12.398 -0.957 1 84.25 92 LEU B CA 1
ATOM 1516 C C . LEU B 1 92 ? 1.889 -13.695 -1.732 1 84.25 92 LEU B C 1
ATOM 1518 O O . LEU B 1 92 ? 2.646 -13.969 -2.668 1 84.25 92 LEU B O 1
ATOM 1522 N N . THR B 1 93 ? 1.004 -14.648 -1.364 1 68.56 93 THR B N 1
ATOM 1523 C CA . THR B 1 93 ? 0.933 -15.953 -2.021 1 68.56 93 THR B CA 1
ATOM 1524 C C . THR B 1 93 ? -0.304 -16.047 -2.908 1 68.56 93 THR B C 1
ATOM 1526 O O . THR B 1 93 ? -1.38 -15.57 -2.535 1 68.56 93 THR B O 1
ATOM 1529 N N . CYS B 1 94 ? 0.081 -16.234 -4.152 1 58.62 94 CYS B N 1
ATOM 1530 C CA . CYS B 1 94 ? -0.991 -16.547 -5.09 1 58.62 94 CYS B CA 1
ATOM 1531 C C . CYS B 1 94 ? -1.447 -18 -4.926 1 58.62 94 CYS B C 1
ATOM 1533 O O . CYS B 1 94 ? -0.627 -18.922 -4.934 1 58.62 94 CYS B O 1
ATOM 1535 N N . HIS B 1 95 ? -2.389 -18.25 -4.133 1 50.44 95 HIS B N 1
ATOM 1536 C CA . HIS B 1 95 ? -2.844 -19.625 -4.098 1 50.44 95 HIS B CA 1
ATOM 1537 C C . HIS B 1 95 ? -3.832 -19.922 -5.223 1 50.44 95 HIS B C 1
ATOM 1539 O O . HIS B 1 95 ? -4.555 -19.016 -5.664 1 50.44 95 HIS B O 1
#

Nearest PDB structures (foldseek):
  1m1s-assembly1_A  TM=8.274E-01  e=1.681E-05  Caenorhabditis elegans
  1row-assembly2_B  TM=7.786E-01  e=6.773E-06  Caenorhabditis elegans
  8hqu-assembly1_A  TM=7.784E-01  e=2.275E-05  Saccharomyces cerevisiae
  6tqu-assembly2_B  TM=7.943E-01  e=3.475E-04  Homo sapiens
  1wic-assembly1_A  TM=7.769E-01  e=6.055E-04  Mus musculus

pLDDT: mean 93.37, std 10.09, range [49.03, 98.88]

Solvent-accessible surface area (backbone atoms only — not comparable to full-atom values): 10402 Å² total; per-residue (Å²): 107,56,76,45,62,33,37,40,36,28,49,28,94,52,35,32,32,39,41,58,46,57,73,50,70,88,41,42,48,58,42,65,43,55,43,68,38,45,60,69,31,72,46,68,27,41,32,38,35,58,91,64,84,87,53,93,39,37,33,32,44,34,35,32,82,42,86,81,74,53,66,89,47,44,72,64,52,75,65,41,86,82,59,48,30,39,37,40,36,40,69,69,50,68,121,112,56,73,46,61,34,37,40,35,28,49,28,96,53,36,33,32,38,42,60,47,57,74,48,69,89,42,42,47,59,43,66,43,57,44,70,38,45,61,70,32,72,45,68,28,41,32,41,34,58,92,64,82,89,54,94,39,37,33,32,44,33,36,32,82,42,86,81,74,51,65,88,47,43,72,63,52,75,65,43,85,83,59,47,30,40,37,41,34,39,68,68,48,68,121

Sequence (190 aa):
MYLQSLRITSTMPVRIGFKIQCTDTNLYLFRPVFGIIEPKETFRIKVTRSPHPKKRDKMIVCTTIVREQKESQLPSLFLKKGLPITELCVPLTCHMYLQSLRITSTMPVRIGFKIQCTDTNLYLFRPVFGIIEPKETFRIKVTRSPHPKKRDKMIVCTTIVREQKESQLPSLFLKKGLPITELCVPLTCH